Protein AF-0000000072903237 (afdb_homodimer)

Sequence (236 aa):
MEKIQSHEIKDIWRVQDGLLVEIYKYDSLGYHIHSDKIKAKIIRGCKGLKELKEDYTDSWEKKTYPKGTLLYHGQPVRAISDRNKFKAEIKSSGGSVLGSITEINKVLEDIEHILNQYMEKIQSHEIKDIWRVQDGLLVEIYKYDSLGYHIHSDKIKAKIIRGCKGLKELKEDYTDSWEKKTYPKGTLLYHGQPVRAISDRNKFKAEIKSSGGSVLGSITEINKVLEDIEHILNQY

pLDDT: mean 94.96, std 4.78, range [76.44, 98.62]

Structure (mmCIF, N/CA/C/O backbone):
data_AF-0000000072903237-model_v1
#
loop_
_entity.id
_entity.type
_entity.pdbx_description
1 polymer 'Uncharacterized protein'
#
loop_
_atom_site.group_PDB
_atom_site.id
_atom_site.type_symbol
_atom_site.label_atom_id
_atom_site.label_alt_id
_atom_site.label_comp_id
_atom_site.label_asym_id
_atom_site.label_entity_id
_atom_site.label_seq_id
_atom_site.pdbx_PDB_ins_code
_atom_site.Cartn_x
_atom_site.Cartn_y
_atom_site.Cartn_z
_atom_site.occupancy
_atom_site.B_iso_or_equiv
_atom_site.auth_seq_id
_atom_site.auth_comp_id
_atom_site.auth_asym_id
_atom_site.auth_atom_id
_atom_site.pdbx_PDB_model_num
ATOM 1 N N . MET A 1 1 ? -11.727 -7.758 7.465 1 91.38 1 MET A N 1
ATOM 2 C CA . MET A 1 1 ? -10.844 -8.625 6.691 1 91.38 1 MET A CA 1
ATOM 3 C C . MET A 1 1 ? -11.578 -9.883 6.238 1 91.38 1 MET A C 1
ATOM 5 O O . MET A 1 1 ? -12.25 -10.539 7.035 1 91.38 1 MET A O 1
ATOM 9 N N . GLU A 1 2 ? -11.555 -10.109 4.953 1 95.5 2 GLU A N 1
ATOM 10 C CA . GLU A 1 2 ? -12.273 -11.25 4.387 1 95.5 2 GLU A CA 1
ATOM 11 C C . GLU A 1 2 ? -11.492 -11.883 3.24 1 95.5 2 GLU A C 1
ATOM 13 O O . GLU A 1 2 ? -10.922 -11.172 2.408 1 95.5 2 GLU A O 1
ATOM 18 N N . LYS A 1 3 ? -11.445 -13.211 3.24 1 97.12 3 LYS A N 1
ATOM 19 C CA . LYS A 1 3 ? -10.914 -13.914 2.08 1 97.12 3 LYS A CA 1
ATOM 20 C C . LYS A 1 3 ? -11.953 -14 0.964 1 97.12 3 LYS A C 1
ATOM 22 O O . LYS A 1 3 ? -12.945 -14.727 1.083 1 97.12 3 LYS A O 1
ATOM 27 N N . ILE A 1 4 ? -11.734 -13.383 -0.125 1 97.19 4 ILE A N 1
ATOM 28 C CA . ILE A 1 4 ? -12.789 -13.273 -1.131 1 97.19 4 ILE A CA 1
ATOM 29 C C . ILE A 1 4 ? -12.523 -14.273 -2.258 1 97.19 4 ILE A C 1
ATOM 31 O O . ILE A 1 4 ? -13.406 -14.531 -3.082 1 97.19 4 ILE A O 1
ATOM 35 N N . GLN A 1 5 ? -11.344 -14.773 -2.334 1 97.5 5 GLN A N 1
ATOM 36 C CA . GLN A 1 5 ? -10.977 -15.852 -3.25 1 97.5 5 GLN A CA 1
ATOM 37 C C . GLN A 1 5 ? -10.016 -16.828 -2.586 1 97.5 5 GLN A C 1
ATOM 39 O O . GLN A 1 5 ? -9.047 -16.422 -1.941 1 97.5 5 GLN A O 1
ATOM 44 N N . SER A 1 6 ? -10.281 -18.094 -2.607 1 97.12 6 SER A N 1
ATOM 45 C CA . SER A 1 6 ? -9.414 -19.188 -2.156 1 97.12 6 SER A CA 1
ATOM 46 C C . SER A 1 6 ? -9.227 -20.234 -3.25 1 97.12 6 SER A C 1
ATOM 48 O O . SER A 1 6 ? -10.188 -20.859 -3.686 1 97.12 6 SER A O 1
ATOM 50 N N . HIS A 1 7 ? -8.016 -20.312 -3.699 1 97.5 7 HIS A N 1
ATOM 51 C CA . HIS A 1 7 ? -7.699 -21.266 -4.766 1 97.5 7 HIS A CA 1
ATOM 52 C C . HIS A 1 7 ? -6.273 -21.797 -4.621 1 97.5 7 HIS A C 1
ATOM 54 O O . HIS A 1 7 ? -5.445 -21.172 -3.941 1 97.5 7 HIS A O 1
ATOM 60 N N . GLU A 1 8 ? -5.988 -22.844 -5.207 1 96.06 8 GLU A N 1
ATOM 61 C CA . GLU A 1 8 ? -4.676 -23.469 -5.094 1 96.06 8 GLU A CA 1
ATOM 62 C C . GLU A 1 8 ? -3.59 -22.594 -5.715 1 96.06 8 GLU A C 1
ATOM 64 O O . GLU A 1 8 ? -2.426 -22.656 -5.316 1 96.06 8 GLU A O 1
ATOM 69 N N . ILE A 1 9 ? -3.945 -21.625 -6.574 1 96.94 9 ILE A N 1
ATOM 70 C CA . ILE A 1 9 ? -2.951 -20.828 -7.281 1 96.94 9 ILE A CA 1
ATOM 71 C C . ILE A 1 9 ? -2.873 -19.422 -6.66 1 96.94 9 ILE A C 1
ATOM 73 O O . ILE A 1 9 ? -1.854 -18.75 -6.781 1 96.94 9 ILE A O 1
ATOM 77 N N . LYS A 1 10 ? -3.988 -19.078 -6.098 1 97.88 10 LYS A N 1
ATOM 78 C CA . LYS A 1 10 ? -4.02 -17.703 -5.652 1 97.88 10 LYS A CA 1
ATOM 79 C C . LYS A 1 10 ? -5.109 -17.484 -4.605 1 97.88 10 LYS A C 1
ATOM 81 O O . LYS A 1 10 ? -6.246 -17.922 -4.781 1 97.88 10 LYS A O 1
ATOM 86 N N . ASP A 1 11 ? -4.793 -16.859 -3.562 1 98.31 11 ASP A N 1
ATOM 87 C CA . ASP A 1 11 ? -5.766 -16.344 -2.605 1 98.31 11 ASP A CA 1
ATOM 88 C C . ASP A 1 11 ? -5.855 -14.828 -2.68 1 98.31 11 ASP A C 1
ATOM 90 O O . ASP A 1 11 ? -4.867 -14.156 -2.975 1 98.31 11 ASP A O 1
ATOM 94 N N . ILE A 1 12 ? -7.012 -14.242 -2.449 1 98.31 12 ILE A N 1
ATOM 95 C CA . ILE A 1 12 ? -7.207 -12.797 -2.354 1 98.31 12 ILE A CA 1
ATOM 96 C C . ILE A 1 12 ? -7.93 -12.461 -1.051 1 98.31 12 ILE A C 1
ATOM 98 O O . ILE A 1 12 ? -8.992 -13.023 -0.758 1 98.31 12 ILE A O 1
ATOM 102 N N . TRP A 1 13 ? -7.367 -11.602 -0.338 1 98.5 13 TRP A N 1
ATOM 103 C CA . TRP A 1 13 ? -7.965 -11.086 0.89 1 98.5 13 TRP A CA 1
ATOM 104 C C . TRP A 1 13 ? -8.328 -9.609 0.74 1 98.5 13 TRP A C 1
ATOM 106 O O . TRP A 1 13 ? -7.547 -8.828 0.189 1 98.5 13 TRP A O 1
ATOM 116 N N . ARG A 1 14 ? -9.469 -9.273 1.164 1 97.94 14 ARG A N 1
ATOM 117 C CA . ARG A 1 14 ? -9.844 -7.875 1.34 1 97.94 14 ARG A CA 1
ATOM 118 C C . ARG A 1 14 ? -9.609 -7.422 2.777 1 97.94 14 ARG A C 1
ATOM 120 O O . ARG A 1 14 ? -10.242 -7.938 3.705 1 97.94 14 ARG A O 1
ATOM 127 N N . VAL A 1 15 ? -8.672 -6.547 2.975 1 97.94 15 VAL A N 1
ATOM 128 C CA . VAL A 1 15 ? -8.375 -6.016 4.301 1 97.94 15 VAL A CA 1
ATOM 129 C C . VAL A 1 15 ? -9.414 -4.961 4.676 1 97.94 15 VAL A C 1
ATOM 131 O O . VAL A 1 15 ? -10 -5.016 5.762 1 97.94 15 VAL A O 1
ATOM 134 N N . GLN A 1 16 ? -9.695 -4.023 3.783 1 95.75 16 GLN A N 1
ATOM 135 C CA . GLN A 1 16 ? -10.719 -2.984 3.811 1 95.75 16 GLN A CA 1
ATOM 136 C C . GLN A 1 16 ? -11.031 -2.479 2.402 1 95.75 16 GLN A C 1
ATOM 138 O O . GLN A 1 16 ? -10.453 -2.959 1.425 1 95.75 16 GLN A O 1
ATOM 143 N N . ASP A 1 17 ? -11.992 -1.626 2.355 1 92.69 17 ASP A N 1
ATOM 144 C CA . ASP A 1 17 ? -12.328 -1.099 1.035 1 92.69 17 ASP A CA 1
ATOM 145 C C . ASP A 1 17 ? -11.102 -0.48 0.367 1 92.69 17 ASP A C 1
ATOM 147 O O . ASP A 1 17 ? -10.422 0.36 0.961 1 92.69 17 ASP A O 1
ATOM 151 N N . GLY A 1 18 ? -10.789 -1.018 -0.85 1 93.19 18 GLY A N 1
ATOM 152 C CA . GLY A 1 18 ? -9.703 -0.461 -1.646 1 93.19 18 GLY A CA 1
ATOM 153 C C . GLY A 1 18 ? -8.344 -1.004 -1.261 1 93.19 18 GLY A C 1
ATOM 154 O O . GLY A 1 18 ? -7.316 -0.506 -1.728 1 93.19 18 GLY A O 1
ATOM 155 N N . LEU A 1 19 ? -8.25 -1.993 -0.359 1 96.81 19 LEU A N 1
ATOM 156 C CA . LEU A 1 19 ? -6.984 -2.578 0.078 1 96.81 19 LEU A CA 1
ATOM 157 C C . LEU A 1 19 ? -7.051 -4.102 0.046 1 96.81 19 LEU A C 1
ATOM 159 O O . LEU A 1 19 ? -7.816 -4.711 0.8 1 96.81 19 LEU A O 1
ATOM 163 N N . LEU A 1 20 ? -6.223 -4.66 -0.806 1 97.88 20 LEU A N 1
ATOM 164 C CA . LEU A 1 20 ? -6.23 -6.109 -0.989 1 97.88 20 LEU A CA 1
ATOM 165 C C . LEU A 1 20 ? -4.859 -6.703 -0.682 1 97.88 20 LEU A C 1
ATOM 167 O O . LEU A 1 20 ? -3.834 -6.047 -0.886 1 97.88 20 LEU A O 1
ATOM 171 N N . VAL A 1 21 ? -4.836 -7.902 -0.259 1 98.44 21 VAL A N 1
ATOM 172 C CA . VAL A 1 21 ? -3.648 -8.75 -0.185 1 98.44 21 VAL A CA 1
ATOM 173 C C . VAL A 1 21 ? -3.834 -9.977 -1.07 1 98.44 21 VAL A C 1
ATOM 175 O O . VAL A 1 21 ? -4.785 -10.742 -0.893 1 98.44 21 VAL A O 1
ATOM 178 N N . GLU A 1 22 ? -3.012 -10.102 -2.008 1 98.25 22 GLU A N 1
ATOM 179 C CA . GLU A 1 22 ? -3.049 -11.258 -2.896 1 98.25 22 GLU A CA 1
ATOM 180 C C . GLU A 1 22 ? -1.882 -12.203 -2.621 1 98.25 22 GLU A C 1
ATOM 182 O O . GLU A 1 22 ? -0.742 -11.758 -2.463 1 98.25 22 GLU A O 1
ATOM 187 N N . ILE A 1 23 ? -2.127 -13.477 -2.529 1 98.62 23 ILE A N 1
ATOM 188 C CA . ILE A 1 23 ? -1.116 -14.5 -2.305 1 98.62 23 ILE A CA 1
ATOM 189 C C . ILE A 1 23 ? -0.976 -15.367 -3.553 1 98.62 23 ILE A C 1
ATOM 191 O O . ILE A 1 23 ? -1.941 -16 -3.988 1 98.62 23 ILE A O 1
ATOM 195 N N . TYR A 1 24 ? 0.142 -15.414 -4.082 1 98.44 24 TYR A N 1
ATOM 196 C CA . TYR A 1 24 ? 0.441 -16.219 -5.266 1 98.44 24 TYR A CA 1
ATOM 197 C C . TYR A 1 24 ? 1.102 -17.531 -4.883 1 98.44 24 TYR A C 1
ATOM 199 O O . TYR A 1 24 ? 2.18 -17.547 -4.285 1 98.44 24 TYR A O 1
ATOM 207 N N . LYS A 1 25 ? 0.496 -18.562 -5.266 1 98.44 25 LYS A N 1
ATOM 208 C CA . LYS A 1 25 ? 0.906 -19.891 -4.832 1 98.44 25 LYS A CA 1
ATOM 209 C C . LYS A 1 25 ? 1.297 -20.766 -6.027 1 98.44 25 LYS A C 1
ATOM 211 O O . LYS A 1 25 ? 0.857 -21.906 -6.137 1 98.44 25 LYS A O 1
ATOM 216 N N . TYR A 1 26 ? 2.104 -20.172 -6.902 1 98.19 26 TYR A N 1
ATOM 217 C CA . TYR A 1 26 ? 2.467 -20.922 -8.094 1 98.19 26 TYR A CA 1
ATOM 218 C C . TYR A 1 26 ? 3.869 -20.562 -8.57 1 98.19 26 TYR A C 1
ATOM 220 O O . TYR A 1 26 ? 4.406 -19.516 -8.188 1 98.19 26 TYR A O 1
ATOM 228 N N . ASP A 1 27 ? 4.383 -21.438 -9.406 1 97.38 27 ASP A N 1
ATOM 229 C CA . ASP A 1 27 ? 5.59 -21.172 -10.18 1 97.38 27 ASP A CA 1
ATOM 230 C C . ASP A 1 27 ? 5.262 -20.984 -11.656 1 97.38 27 ASP A C 1
ATOM 232 O O . ASP A 1 27 ? 4.398 -21.672 -12.203 1 97.38 27 ASP A O 1
ATOM 236 N N . SER A 1 28 ? 5.941 -20.078 -12.18 1 95.94 28 SER A N 1
ATOM 237 C CA . SER A 1 28 ? 5.84 -19.938 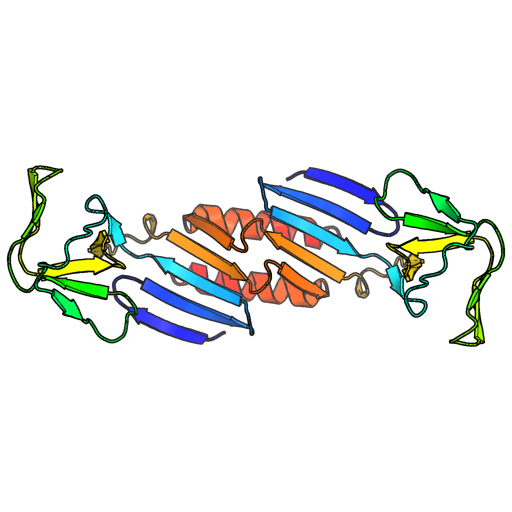-13.633 1 95.94 28 SER A CA 1
ATOM 238 C C . SER A 1 28 ? 6.566 -21.078 -14.344 1 95.94 28 SER A C 1
ATOM 240 O O . SER A 1 28 ? 7.656 -21.484 -13.938 1 95.94 28 SER A O 1
ATOM 242 N N . LEU A 1 29 ? 6.012 -21.5 -15.383 1 95.56 29 LEU A N 1
ATOM 243 C CA . LEU A 1 29 ? 6.621 -22.578 -16.141 1 95.56 29 LEU A CA 1
ATOM 244 C C . LEU A 1 29 ? 7.227 -22.062 -17.438 1 95.56 29 LEU A C 1
ATOM 246 O O . LEU A 1 29 ? 7.887 -22.812 -18.172 1 95.56 29 LEU A O 1
ATOM 250 N N . GLY A 1 30 ? 7.012 -20.797 -17.703 1 91.69 30 GLY A N 1
ATOM 251 C CA . GLY A 1 30 ? 7.52 -20.219 -18.938 1 91.69 30 GLY A CA 1
ATOM 252 C C . GLY A 1 30 ? 6.883 -18.891 -19.281 1 91.69 30 GLY A C 1
ATOM 253 O O . GLY A 1 30 ? 6.324 -18.219 -18.406 1 91.69 30 GLY A O 1
ATOM 254 N N . TYR A 1 31 ? 6.953 -18.531 -20.562 1 89.5 31 TYR A N 1
ATOM 255 C CA . TYR A 1 31 ? 6.473 -17.234 -21.031 1 89.5 31 TYR A CA 1
ATOM 256 C C . TYR A 1 31 ? 4.973 -17.281 -21.297 1 89.5 31 TYR A C 1
ATOM 258 O O . TYR A 1 31 ? 4.387 -18.344 -21.453 1 89.5 31 TYR A O 1
ATOM 266 N N . HIS A 1 32 ? 4.465 -16.109 -21.391 1 91.69 32 HIS A N 1
ATOM 267 C CA . HIS A 1 32 ? 3.049 -15.953 -21.703 1 91.69 32 HIS A CA 1
ATOM 268 C C . HIS A 1 32 ? 2.729 -16.531 -23.078 1 91.69 32 HIS A C 1
ATOM 270 O O . HIS A 1 32 ? 3.463 -16.297 -24.047 1 91.69 32 HIS A O 1
ATOM 276 N N . ILE A 1 33 ? 1.718 -17.234 -23.094 1 86.69 33 ILE A N 1
ATOM 277 C CA . ILE A 1 33 ? 1.228 -17.797 -24.344 1 86.69 33 ILE A CA 1
ATOM 278 C C . ILE A 1 33 ? 0.2 -16.875 -24.969 1 86.69 33 ILE A C 1
ATOM 280 O O . ILE A 1 33 ? -0.841 -16.578 -24.375 1 86.69 33 ILE A O 1
ATOM 284 N N . HIS A 1 34 ? 0.352 -16.328 -26.156 1 80.94 34 HIS A N 1
ATOM 285 C CA . HIS A 1 34 ? -0.52 -15.391 -26.859 1 80.94 34 HIS A CA 1
ATOM 286 C C . HIS A 1 34 ? -1.267 -16.078 -28 1 80.94 34 HIS A C 1
ATOM 288 O O . HIS A 1 34 ? -1.896 -15.414 -28.828 1 80.94 34 HIS A O 1
ATOM 294 N N . SER A 1 35 ? -1.517 -17.234 -27.875 1 78.06 35 SER A N 1
ATOM 295 C CA . SER A 1 35 ? -2.115 -17.922 -29 1 78.06 35 SER A CA 1
ATOM 296 C C . SER A 1 35 ? -3.631 -18 -28.875 1 78.06 35 SER A C 1
ATOM 298 O O . SER A 1 35 ? -4.148 -18.359 -27.812 1 78.06 35 SER A O 1
ATOM 300 N N . ASP A 1 36 ? -4.297 -17.578 -29.938 1 76.5 36 ASP A N 1
ATOM 301 C CA . ASP A 1 36 ? -5.754 -17.688 -30 1 76.5 36 ASP A CA 1
ATOM 302 C C . ASP A 1 36 ? -6.18 -19.125 -30.281 1 76.5 36 ASP A C 1
ATOM 304 O O . ASP A 1 36 ? -7.371 -19.453 -30.234 1 76.5 36 ASP A O 1
ATOM 308 N N . LYS A 1 37 ? -5.328 -19.984 -30.609 1 80.06 37 LYS A N 1
ATOM 309 C CA . LYS A 1 37 ? -5.656 -21.344 -31 1 80.06 37 LYS A CA 1
ATOM 310 C C . LYS A 1 37 ? -5.566 -22.297 -29.812 1 80.06 37 LYS A C 1
ATOM 312 O O . LYS A 1 37 ? -5.82 -23.5 -29.938 1 80.06 37 LYS A O 1
ATOM 317 N N . ILE A 1 38 ? -5.289 -21.703 -28.672 1 89.25 38 ILE A N 1
ATOM 318 C CA . ILE A 1 38 ? -5.113 -22.562 -27.5 1 89.25 38 ILE A CA 1
ATOM 319 C C . ILE A 1 38 ? -6.465 -23.094 -27.031 1 89.25 38 ILE A C 1
ATOM 321 O O . ILE A 1 38 ? -7.445 -22.344 -26.953 1 89.25 38 ILE A O 1
ATOM 325 N N . LYS A 1 39 ? -6.57 -24.422 -26.906 1 93.94 39 LYS A N 1
ATOM 326 C CA . LYS A 1 39 ? -7.762 -25.062 -26.359 1 93.94 39 LYS A CA 1
ATOM 327 C C . LYS A 1 39 ? -7.668 -25.188 -24.844 1 93.94 39 LYS A C 1
ATOM 329 O O . LYS A 1 39 ? -6.992 -26.094 -24.344 1 93.94 39 LYS A O 1
ATOM 334 N N . ALA A 1 40 ? -8.289 -24.312 -24.203 1 96.19 40 ALA A N 1
ATOM 335 C CA . ALA A 1 40 ? -8.258 -24.281 -22.734 1 96.19 40 ALA A CA 1
ATOM 336 C C . ALA A 1 40 ? -9.648 -24.031 -22.172 1 96.19 40 ALA A C 1
ATOM 338 O O . ALA A 1 40 ? -10.508 -23.438 -22.828 1 96.19 40 ALA A O 1
ATOM 339 N N . LYS A 1 41 ? -9.898 -24.547 -21.062 1 96.94 41 LYS A N 1
ATOM 340 C CA . LYS A 1 41 ? -11.164 -24.312 -20.359 1 96.94 41 LYS A CA 1
ATOM 341 C C . LYS A 1 41 ? -10.977 -23.328 -19.203 1 96.94 41 LYS A C 1
ATOM 343 O O . LYS A 1 41 ? -9.945 -23.359 -18.531 1 96.94 41 LYS A O 1
ATOM 348 N N . ILE A 1 42 ? -11.938 -22.578 -18.953 1 96.25 42 ILE A N 1
ATOM 349 C CA . ILE A 1 42 ? -11.922 -21.625 -17.859 1 96.25 42 ILE A CA 1
ATOM 350 C C . ILE A 1 42 ? -12.086 -22.359 -16.531 1 96.25 42 ILE A C 1
ATOM 352 O O . ILE A 1 42 ? -12.938 -23.25 -16.406 1 96.25 42 ILE A O 1
ATOM 356 N N . ILE A 1 43 ? -11.289 -22 -15.586 1 96.62 43 ILE A N 1
ATOM 357 C CA . ILE A 1 43 ? -11.438 -22.531 -14.234 1 96.62 43 ILE A CA 1
ATOM 358 C C . ILE A 1 43 ? -12.211 -21.547 -13.375 1 96.62 43 ILE A C 1
ATOM 360 O O . ILE A 1 43 ? -11.828 -20.375 -13.266 1 96.62 43 ILE A O 1
ATOM 364 N N . ARG A 1 44 ? -13.203 -22.047 -12.797 1 94.12 44 ARG A N 1
ATOM 365 C CA . ARG A 1 44 ? -14.023 -21.188 -11.945 1 94.12 44 ARG A CA 1
ATOM 366 C C . ARG A 1 44 ? -13.367 -20.984 -10.578 1 94.12 44 ARG A C 1
ATOM 368 O O . ARG A 1 44 ? -12.617 -21.844 -10.109 1 94.12 44 ARG A O 1
ATOM 375 N N . GLY A 1 45 ? -13.625 -19.828 -9.953 1 94.31 45 GLY A N 1
ATOM 376 C CA . GLY A 1 45 ? -13.133 -19.547 -8.609 1 94.31 45 GLY A CA 1
ATOM 377 C C . GLY A 1 45 ? -11.789 -18.844 -8.602 1 94.31 45 GLY A C 1
ATOM 378 O O . GLY A 1 45 ? -11.281 -18.469 -7.543 1 94.31 45 GLY A O 1
ATOM 379 N N . CYS A 1 46 ? -11.234 -18.781 -9.797 1 96.5 46 CYS A N 1
ATOM 380 C CA . CYS A 1 46 ? -9.977 -18.062 -9.93 1 96.5 46 CYS A CA 1
ATOM 381 C C . CYS A 1 46 ? -9.93 -17.281 -11.234 1 96.5 46 CYS A C 1
ATOM 383 O O . CYS A 1 46 ? -9.641 -17.844 -12.297 1 96.5 46 CYS A O 1
ATOM 385 N N . LYS A 1 47 ? -10.125 -16.031 -11.125 1 93.06 47 LYS A N 1
ATOM 386 C CA . LYS A 1 47 ? -10.234 -15.18 -12.305 1 93.06 47 LYS A CA 1
ATOM 387 C C . LYS A 1 47 ? -8.953 -15.227 -13.133 1 93.06 47 LYS A C 1
ATOM 389 O O . LYS A 1 47 ? -7.855 -15.047 -12.602 1 93.06 47 LYS A O 1
ATOM 394 N N . GLY A 1 48 ? -9.117 -15.539 -14.414 1 94.44 48 GLY A N 1
ATOM 395 C CA . GLY A 1 48 ? -7.988 -15.508 -15.336 1 94.44 48 GLY A CA 1
ATOM 396 C C . GLY A 1 48 ? -7.301 -16.859 -15.477 1 94.44 48 GLY A C 1
ATOM 397 O O . GLY A 1 48 ? -6.355 -17 -16.25 1 94.44 48 GLY A O 1
ATOM 398 N N . LEU A 1 49 ? -7.82 -17.828 -14.695 1 97.44 49 LEU A N 1
ATOM 399 C CA . LEU A 1 49 ? -7.203 -19.141 -14.727 1 97.44 49 LEU A CA 1
ATOM 400 C C . LEU A 1 49 ? -7.887 -20.031 -15.758 1 97.44 49 LEU A C 1
ATOM 402 O O . LEU A 1 49 ? -9.117 -20.109 -15.812 1 97.44 49 LEU A O 1
ATOM 406 N N . LYS A 1 50 ? -7.094 -20.656 -16.547 1 97.06 50 LYS A N 1
ATOM 407 C CA . LYS A 1 50 ? -7.547 -21.656 -17.516 1 97.06 50 LYS A CA 1
ATOM 408 C C . LYS A 1 50 ? -6.715 -22.938 -17.406 1 97.06 50 LYS A C 1
ATOM 410 O O . LYS A 1 50 ? -5.664 -22.953 -16.766 1 97.06 50 LYS A O 1
ATOM 415 N N . GLU A 1 51 ? -7.23 -23.984 -18 1 97.81 51 GLU A N 1
ATOM 416 C CA . GLU A 1 51 ? -6.539 -25.266 -18.031 1 97.81 51 GLU A CA 1
ATOM 417 C C . GLU A 1 51 ? -6.48 -25.812 -19.469 1 97.81 51 GLU A C 1
ATOM 419 O O . GLU A 1 51 ? -7.496 -25.844 -20.156 1 97.81 51 GLU A O 1
ATOM 424 N N . LEU A 1 52 ? -5.391 -26.266 -19.812 1 97.12 52 LEU A N 1
ATOM 425 C CA . LEU A 1 52 ? -5.242 -26.844 -21.141 1 97.12 52 LEU A CA 1
ATOM 426 C C . LEU A 1 52 ? -6.062 -28.109 -21.281 1 97.12 52 LEU A C 1
ATOM 428 O O . LEU A 1 52 ? -5.965 -29.016 -20.438 1 97.12 52 LEU A O 1
ATOM 432 N N . LYS A 1 53 ? -6.777 -28.172 -22.375 1 97.62 53 LYS A N 1
ATOM 433 C CA . LYS A 1 53 ? -7.57 -29.375 -22.641 1 97.62 53 LYS A CA 1
ATOM 434 C C . LYS A 1 53 ? -6.766 -30.406 -23.422 1 97.62 53 LYS A C 1
ATOM 436 O O . LYS A 1 53 ? -7.191 -31.547 -23.562 1 97.62 53 LYS A O 1
ATOM 441 N N . GLU A 1 54 ? -5.691 -29.969 -24.062 1 97.19 54 GLU A N 1
ATOM 442 C CA . GLU A 1 54 ? -4.77 -30.828 -24.812 1 97.19 54 GLU A CA 1
ATOM 443 C C . GLU A 1 54 ? -3.34 -30.297 -24.719 1 97.19 54 GLU A C 1
ATOM 445 O O . GLU A 1 54 ? -3.109 -29.188 -24.234 1 97.19 54 GLU A O 1
ATOM 450 N N . ASP A 1 55 ? -2.447 -31.094 -25.109 1 95.75 55 ASP A N 1
ATOM 451 C CA . ASP A 1 55 ? -1.056 -30.656 -25.141 1 95.75 55 ASP A CA 1
ATOM 452 C C . ASP A 1 55 ? -0.888 -29.438 -26.047 1 95.75 55 ASP A C 1
ATOM 454 O O . ASP A 1 55 ? -1.561 -29.328 -27.078 1 95.75 55 ASP A O 1
ATOM 458 N N . TYR A 1 56 ? -0.038 -28.531 -25.641 1 94.25 56 TYR A N 1
ATOM 459 C CA . TYR A 1 56 ? 0.266 -27.344 -26.438 1 94.25 56 TYR A CA 1
ATOM 460 C C . TYR A 1 56 ? 1.771 -27.172 -26.594 1 94.25 56 TYR A C 1
ATOM 462 O O . TYR A 1 56 ? 2.508 -27.156 -25.609 1 94.25 56 TYR A O 1
ATOM 470 N N . THR A 1 57 ? 2.203 -27 -27.812 1 91.81 57 THR A N 1
ATOM 471 C CA . THR A 1 57 ? 3.613 -26.75 -28.078 1 91.81 57 THR A CA 1
ATOM 472 C C . THR A 1 57 ? 3.834 -25.297 -28.484 1 91.81 57 THR A C 1
ATOM 474 O O . THR A 1 57 ? 3.287 -24.828 -29.5 1 91.81 57 THR A O 1
ATOM 477 N N . ASP A 1 58 ? 4.586 -24.578 -27.609 1 86.62 58 ASP A N 1
ATOM 478 C CA . ASP A 1 58 ? 4.969 -23.219 -27.938 1 86.62 58 ASP A CA 1
ATOM 479 C C . ASP A 1 58 ? 6.055 -23.188 -29.016 1 86.62 58 ASP A C 1
ATOM 481 O O . ASP A 1 58 ? 7.145 -23.734 -28.812 1 86.62 58 ASP A O 1
ATOM 485 N N . SER A 1 59 ? 5.77 -22.562 -30.047 1 81.44 59 SER A N 1
ATOM 486 C CA . SER A 1 59 ? 6.66 -22.625 -31.203 1 81.44 59 SER A CA 1
ATOM 487 C C . SER A 1 59 ? 7.895 -21.75 -30.984 1 81.44 59 SER A C 1
ATOM 489 O O . SER A 1 59 ? 8.945 -22 -31.578 1 81.44 59 SER A O 1
ATOM 491 N N . TRP A 1 60 ? 7.727 -20.766 -30.219 1 81.19 60 TRP A N 1
ATOM 492 C CA . TRP A 1 60 ? 8.844 -19.844 -29.984 1 81.19 60 TRP A CA 1
ATOM 493 C C . TRP A 1 60 ? 9.852 -20.469 -29.016 1 81.19 60 TRP A C 1
ATOM 495 O O . TRP A 1 60 ? 11.047 -20.516 -29.297 1 81.19 60 TRP A O 1
ATOM 505 N N . GLU A 1 61 ? 9.359 -21.047 -27.906 1 80.06 61 GLU A N 1
ATOM 506 C CA . GLU A 1 61 ? 10.219 -21.641 -26.891 1 80.06 61 GLU A CA 1
ATOM 507 C C . GLU A 1 61 ? 10.531 -23.094 -27.188 1 80.06 61 GLU A C 1
ATOM 509 O O . GLU A 1 61 ? 11.414 -23.688 -26.578 1 80.06 61 GLU A O 1
ATOM 514 N N . LYS A 1 62 ? 9.828 -23.688 -28.156 1 86.19 62 LYS A N 1
ATOM 515 C CA . LYS A 1 62 ? 9.93 -25.109 -28.469 1 86.19 62 LYS A CA 1
ATOM 516 C C . LYS A 1 62 ? 9.688 -25.953 -27.219 1 86.19 62 LYS A C 1
ATOM 518 O O . LYS A 1 62 ? 10.438 -26.891 -26.953 1 86.19 62 LYS A O 1
ATOM 523 N N . LYS A 1 63 ? 8.75 -25.516 -26.453 1 92.31 63 LYS A N 1
ATOM 524 C CA . LYS A 1 63 ? 8.359 -26.219 -25.234 1 92.31 63 LYS A CA 1
ATOM 525 C C . LYS A 1 63 ? 6.922 -26.719 -25.312 1 92.31 63 LYS A C 1
ATOM 527 O O . LYS A 1 63 ? 6.039 -26 -25.812 1 92.31 63 LYS A O 1
ATOM 532 N N . THR A 1 64 ? 6.75 -27.984 -24.875 1 94.5 64 THR A N 1
ATOM 533 C CA . THR A 1 64 ? 5.406 -28.547 -24.859 1 94.5 64 THR A CA 1
ATOM 534 C C . THR A 1 64 ? 4.84 -28.547 -23.438 1 94.5 64 THR A C 1
ATOM 536 O O . THR A 1 64 ? 5.477 -29.031 -22.5 1 94.5 64 THR A O 1
ATOM 539 N N . TYR A 1 65 ? 3.691 -27.969 -23.312 1 95.44 65 TYR A N 1
ATOM 540 C CA . TYR A 1 65 ? 2.922 -28.016 -22.078 1 95.44 65 TYR A CA 1
ATOM 541 C C . TYR A 1 65 ? 1.842 -29.078 -22.156 1 95.44 65 TYR A C 1
ATOM 543 O O . TYR A 1 65 ? 0.997 -29.062 -23.047 1 95.44 65 TYR A O 1
ATOM 551 N N . PRO A 1 66 ? 1.833 -30 -21.266 1 96.44 66 PRO A N 1
ATOM 552 C CA . PRO A 1 66 ? 0.861 -31.094 -21.344 1 96.44 66 PRO A CA 1
ATOM 553 C C . PRO A 1 66 ? -0.561 -30.641 -21.016 1 96.44 66 PRO A C 1
ATOM 555 O O . PRO A 1 66 ? -0.751 -29.594 -20.391 1 96.44 66 PRO A O 1
ATOM 558 N N . LYS A 1 67 ? -1.444 -31.484 -21.391 1 97.06 67 LYS A N 1
ATOM 559 C CA . LYS A 1 67 ? -2.826 -31.359 -20.938 1 97.06 67 LYS A CA 1
ATOM 560 C C . LYS A 1 67 ? -2.895 -31.219 -19.422 1 97.06 67 LYS A C 1
ATOM 562 O O . LYS A 1 67 ? -2.189 -31.922 -18.703 1 97.06 67 LYS A O 1
ATOM 567 N N . GLY A 1 68 ? -3.762 -30.266 -19.016 1 97.5 68 GLY A N 1
ATOM 568 C CA . GLY A 1 68 ? -3.922 -30.078 -17.594 1 97.5 68 GLY A CA 1
ATOM 569 C C . GLY A 1 68 ? -3.094 -28.938 -17.031 1 97.5 68 GLY A C 1
ATOM 570 O O . GLY A 1 68 ? -3.283 -28.516 -15.891 1 97.5 68 GLY A O 1
ATOM 571 N N . THR A 1 69 ? -2.152 -28.438 -17.875 1 97.5 69 THR A N 1
ATOM 572 C CA . THR A 1 69 ? -1.369 -27.281 -17.453 1 97.5 69 THR A CA 1
ATOM 573 C C . THR A 1 69 ? -2.273 -26.078 -17.203 1 97.5 69 THR A C 1
ATOM 575 O O . THR A 1 69 ? -3.186 -25.797 -17.984 1 97.5 69 THR A O 1
ATOM 578 N N . LEU A 1 70 ? -2.004 -25.422 -16.109 1 97.69 70 LEU A N 1
ATOM 579 C CA . LEU A 1 70 ? -2.756 -24.219 -15.766 1 97.69 70 LEU A CA 1
ATOM 580 C C . LEU A 1 70 ? -2.145 -23 -16.438 1 97.69 70 LEU A C 1
ATOM 582 O O . LEU A 1 70 ? -0.92 -22.859 -16.5 1 97.69 70 LEU A O 1
ATOM 586 N N . LEU A 1 71 ? -2.998 -22.141 -16.953 1 96.88 71 LEU A N 1
ATOM 587 C CA . LEU A 1 71 ? -2.633 -20.844 -17.516 1 96.88 71 LEU A CA 1
ATOM 588 C C . LEU A 1 71 ? -3.246 -19.719 -16.688 1 96.88 71 LEU A C 1
ATOM 590 O O . LEU A 1 71 ? -4.461 -19.5 -16.734 1 96.88 71 LEU A O 1
ATOM 594 N N . TYR A 1 72 ? -2.414 -18.984 -16.031 1 97.31 72 TYR A N 1
ATOM 595 C CA . TYR A 1 72 ? -2.875 -17.812 -15.289 1 97.31 72 TYR A CA 1
ATOM 596 C C . TYR A 1 72 ? -2.637 -16.531 -16.078 1 97.31 72 TYR A C 1
ATOM 598 O O . TYR A 1 72 ? -1.49 -16.125 -16.266 1 97.31 72 TYR A O 1
ATOM 606 N N . HIS A 1 73 ? -3.682 -15.984 -16.594 1 95.69 73 HIS A N 1
ATOM 607 C CA . HIS A 1 73 ? -3.627 -14.852 -17.5 1 95.69 73 HIS A CA 1
ATOM 608 C C . HIS A 1 73 ? -2.66 -15.117 -18.656 1 95.69 73 HIS A C 1
ATOM 610 O O . HIS A 1 73 ? -1.853 -14.25 -19 1 95.69 73 HIS A O 1
ATOM 616 N N . GLY A 1 74 ? -2.688 -16.344 -19.062 1 94 74 GLY A N 1
ATOM 617 C CA . GLY A 1 74 ? -1.912 -16.719 -20.234 1 94 74 GLY A CA 1
ATOM 618 C C . GLY A 1 74 ? -0.537 -17.266 -19.891 1 94 74 GLY A C 1
ATOM 619 O O . GLY A 1 74 ? 0.152 -17.812 -20.766 1 94 74 GLY A O 1
ATOM 620 N N . GLN A 1 75 ? -0.124 -17.172 -18.688 1 95.75 75 GLN A N 1
ATOM 621 C CA . GLN A 1 75 ? 1.165 -17.703 -18.266 1 95.75 75 GLN A CA 1
ATOM 622 C C . GLN A 1 75 ? 1.025 -19.125 -17.75 1 95.75 75 GLN A C 1
ATOM 624 O O . GLN A 1 75 ? 0.224 -19.406 -16.844 1 95.75 75 GLN A O 1
ATOM 629 N N . PRO A 1 76 ? 1.747 -20.078 -18.328 1 96.75 76 PRO A N 1
ATOM 630 C CA . PRO A 1 76 ? 1.723 -21.422 -17.75 1 96.75 76 PRO A CA 1
ATOM 631 C C . PRO A 1 76 ? 2.293 -21.484 -16.344 1 96.75 76 PRO A C 1
ATOM 633 O O . PRO A 1 76 ? 3.371 -20.938 -16.078 1 96.75 76 PRO A O 1
ATOM 636 N N . VAL A 1 77 ? 1.539 -22.078 -15.438 1 98.12 77 VAL A N 1
ATOM 637 C CA . VAL A 1 77 ? 1.946 -22.078 -14.031 1 98.12 77 VAL A CA 1
ATOM 638 C C . VAL A 1 77 ? 1.714 -23.453 -13.414 1 98.12 77 VAL A C 1
ATOM 640 O O . VAL A 1 77 ? 1.005 -24.281 -13.992 1 98.12 77 VAL A O 1
ATOM 643 N N . ARG A 1 78 ? 2.369 -23.703 -12.352 1 97.94 78 ARG A N 1
ATOM 644 C CA . ARG A 1 78 ? 2.162 -24.875 -11.508 1 97.94 78 ARG A CA 1
ATOM 645 C C . ARG A 1 78 ? 1.944 -24.484 -10.055 1 97.94 78 ARG A C 1
ATOM 647 O O . ARG A 1 78 ? 2.727 -23.703 -9.492 1 97.94 78 ARG A O 1
ATOM 654 N N . ALA A 1 79 ? 0.889 -25 -9.508 1 97.69 79 ALA A N 1
ATOM 655 C CA . ALA A 1 79 ? 0.629 -24.75 -8.094 1 97.69 79 ALA A CA 1
ATOM 656 C C . ALA A 1 79 ? 1.777 -25.25 -7.223 1 97.69 79 ALA A C 1
ATOM 658 O O . ALA A 1 79 ? 2.357 -26.297 -7.504 1 97.69 79 ALA A O 1
ATOM 659 N N . ILE A 1 80 ? 2.061 -24.516 -6.195 1 97.88 80 ILE A N 1
ATOM 660 C CA . ILE A 1 80 ? 3.082 -24.953 -5.246 1 97.88 80 ILE A CA 1
ATOM 661 C C . ILE A 1 80 ? 2.502 -24.984 -3.836 1 97.88 80 ILE A C 1
ATOM 663 O O . ILE A 1 80 ? 1.549 -24.25 -3.537 1 97.88 80 ILE A O 1
ATOM 667 N N . SER A 1 81 ? 3.07 -25.828 -2.965 1 95.44 81 SER A N 1
ATOM 668 C CA . SER A 1 81 ? 2.582 -25.938 -1.595 1 95.44 81 SER A CA 1
ATOM 669 C C . SER A 1 81 ? 3.602 -25.406 -0.595 1 95.44 81 SER A C 1
ATOM 671 O O . SER A 1 81 ? 3.279 -25.188 0.577 1 95.44 81 SER A O 1
ATOM 673 N N . ASP A 1 82 ? 4.852 -25.188 -1.102 1 96.06 82 ASP A N 1
ATOM 674 C CA . ASP A 1 82 ? 5.891 -24.641 -0.23 1 96.06 82 ASP A CA 1
ATOM 675 C C . ASP A 1 82 ? 5.633 -23.172 0.088 1 96.06 82 ASP A C 1
ATOM 677 O O . ASP A 1 82 ? 5.867 -22.297 -0.751 1 96.06 82 ASP A O 1
ATOM 681 N N . ARG A 1 83 ? 5.301 -22.938 1.21 1 93.69 83 ARG A N 1
ATOM 682 C CA . ARG A 1 83 ? 4.906 -21.594 1.64 1 93.69 83 ARG A CA 1
ATOM 683 C C . ARG A 1 83 ? 6.062 -20.609 1.499 1 93.69 83 ARG A C 1
ATOM 685 O O . ARG A 1 83 ? 5.844 -19.406 1.304 1 93.69 83 ARG A O 1
ATOM 692 N N . ASN A 1 84 ? 7.27 -21.094 1.62 1 95 84 ASN A N 1
ATOM 693 C CA . ASN A 1 84 ? 8.445 -20.219 1.517 1 95 84 ASN A CA 1
ATOM 694 C C . ASN A 1 84 ? 8.602 -19.656 0.108 1 95 84 ASN A C 1
ATOM 696 O O . ASN A 1 84 ? 9.367 -18.719 -0.106 1 95 84 ASN A O 1
ATOM 700 N N . LYS A 1 85 ? 7.84 -20.234 -0.768 1 97.12 85 LYS A N 1
ATOM 701 C CA . LYS A 1 85 ? 7.957 -19.797 -2.158 1 97.12 85 LYS A CA 1
ATOM 702 C C . LYS A 1 85 ? 6.758 -18.953 -2.572 1 97.12 85 LYS A C 1
ATOM 704 O O . LYS A 1 85 ? 6.711 -18.438 -3.693 1 97.12 85 LYS A O 1
ATOM 709 N N . PHE A 1 86 ? 5.781 -18.812 -1.702 1 98.38 86 PHE A N 1
ATOM 710 C CA . PHE A 1 86 ? 4.648 -17.938 -2.008 1 98.38 86 PHE A CA 1
ATOM 711 C C . PHE A 1 86 ? 5.094 -16.484 -2.145 1 98.38 86 PHE A C 1
ATOM 713 O O . PHE A 1 86 ? 6.059 -16.062 -1.502 1 98.38 86 PHE A O 1
ATOM 720 N N . LYS A 1 87 ? 4.406 -15.773 -2.986 1 98.25 87 LYS A N 1
ATOM 721 C CA . LYS A 1 87 ? 4.555 -14.32 -3.078 1 98.25 87 LYS A CA 1
ATOM 722 C C . LYS A 1 87 ? 3.285 -13.609 -2.613 1 98.25 87 LYS A C 1
ATOM 724 O O . LYS A 1 87 ? 2.188 -14.164 -2.705 1 98.25 87 LYS A O 1
ATOM 729 N N . ALA A 1 88 ? 3.449 -12.508 -2.082 1 98.5 88 ALA A N 1
ATOM 730 C CA . ALA A 1 88 ? 2.332 -11.672 -1.637 1 98.5 88 ALA A CA 1
ATOM 731 C C . ALA A 1 88 ? 2.387 -10.289 -2.279 1 98.5 88 ALA A C 1
ATOM 733 O O . ALA A 1 88 ? 3.471 -9.773 -2.555 1 98.5 88 ALA A O 1
ATOM 734 N N . GLU A 1 89 ? 1.286 -9.758 -2.508 1 97.88 89 GLU A N 1
ATOM 735 C CA . GLU A 1 89 ? 1.161 -8.398 -3.029 1 97.88 89 GLU A CA 1
ATOM 736 C C . GLU A 1 89 ? 0.094 -7.613 -2.271 1 97.88 89 GLU A C 1
ATOM 738 O O . GLU A 1 89 ? -1.022 -8.102 -2.08 1 97.88 89 GLU A O 1
ATOM 743 N N . ILE A 1 90 ? 0.471 -6.473 -1.734 1 98 90 ILE A N 1
ATOM 744 C CA . ILE A 1 90 ? -0.479 -5.539 -1.142 1 98 90 ILE A CA 1
ATOM 745 C C . ILE A 1 90 ? -0.874 -4.48 -2.17 1 98 90 ILE A C 1
ATOM 747 O O . ILE A 1 90 ? -0.014 -3.779 -2.711 1 98 90 ILE A O 1
ATOM 751 N N . LYS A 1 91 ? -2.139 -4.383 -2.471 1 96.75 91 LYS A N 1
ATOM 752 C CA . LYS A 1 91 ? -2.641 -3.445 -3.469 1 96.75 91 LYS A CA 1
ATOM 753 C C . LYS A 1 91 ? -3.615 -2.449 -2.848 1 96.75 91 LYS A C 1
ATOM 755 O O . LYS A 1 91 ? -4.555 -2.844 -2.154 1 96.75 91 LYS A O 1
ATOM 760 N N . SER A 1 92 ? -3.338 -1.245 -3.031 1 94.12 92 SER A N 1
ATOM 761 C CA . SER A 1 92 ? -4.23 -0.202 -2.539 1 94.12 92 SER A CA 1
ATOM 762 C C . SER A 1 92 ? -4.82 0.608 -3.689 1 94.12 92 SER A C 1
ATOM 764 O O . SER A 1 92 ? -4.09 1.06 -4.574 1 94.12 92 SER A O 1
ATOM 766 N N . SER A 1 93 ? -6.109 0.763 -3.607 1 87.25 93 SER A N 1
ATOM 767 C CA . SER A 1 93 ? -6.77 1.607 -4.594 1 87.25 93 SER A CA 1
ATOM 768 C C . SER A 1 93 ? -6.277 3.049 -4.512 1 87.25 93 SER A C 1
ATOM 770 O O . SER A 1 93 ? -6.223 3.627 -3.424 1 87.25 93 SER A O 1
ATOM 772 N N . GLY A 1 94 ? -5.836 3.652 -5.621 1 85.69 94 GLY A N 1
ATOM 773 C CA . GLY A 1 94 ? -5.348 5.023 -5.609 1 85.69 94 GLY A CA 1
ATOM 774 C C . GLY A 1 94 ? -3.9 5.137 -5.172 1 85.69 94 GLY A C 1
ATOM 775 O O . GLY A 1 94 ? -3.332 6.23 -5.168 1 85.69 94 GLY A O 1
ATOM 776 N N . GLY A 1 95 ? -3.371 4.027 -4.656 1 88.19 95 GLY A N 1
ATOM 777 C CA . GLY A 1 95 ? -1.942 3.979 -4.391 1 88.19 95 GLY A CA 1
ATOM 778 C C . GLY A 1 95 ? -1.584 4.391 -2.975 1 88.19 95 GLY A C 1
ATOM 779 O O . GLY A 1 95 ? -0.408 4.578 -2.656 1 88.19 95 GLY A O 1
ATOM 780 N N . SER A 1 96 ? -2.604 4.543 -2.092 1 93.06 96 SER A N 1
ATOM 781 C CA . SER A 1 96 ? -2.246 4.984 -0.748 1 93.06 96 SER A CA 1
ATOM 782 C C . SER A 1 96 ? -3.266 4.508 0.28 1 93.06 96 SER A C 1
ATOM 784 O O . SER A 1 96 ? -4.387 4.141 -0.075 1 93.06 96 SER A O 1
ATOM 786 N N . VAL A 1 97 ? -2.816 4.379 1.498 1 95.62 97 VAL A N 1
ATOM 787 C CA . VAL A 1 97 ? -3.637 4.16 2.686 1 95.62 97 VAL A CA 1
ATOM 788 C C . VAL A 1 97 ? -3.436 5.312 3.67 1 95.62 97 VAL A C 1
ATOM 790 O O . VAL A 1 97 ? -2.32 5.555 4.133 1 95.62 97 VAL A O 1
ATOM 793 N N . LEU A 1 98 ? -4.551 6.02 3.896 1 96.38 98 LEU A N 1
ATOM 794 C CA . LEU A 1 98 ? -4.512 7.191 4.762 1 96.38 98 LEU A CA 1
ATOM 795 C C . LEU A 1 98 ? -5.352 6.969 6.016 1 96.38 98 LEU A C 1
ATOM 797 O O . LEU A 1 98 ? -6.449 6.41 5.941 1 96.38 98 LEU A O 1
ATOM 801 N N . GLY A 1 99 ? -4.879 7.371 7.223 1 97.12 99 GLY A N 1
ATOM 802 C CA . GLY A 1 99 ? -5.621 7.285 8.469 1 97.12 99 GLY A CA 1
ATOM 803 C C . GLY A 1 99 ? -4.828 7.766 9.672 1 97.12 99 GLY A C 1
ATOM 804 O O . GLY A 1 99 ? -3.678 8.188 9.539 1 97.12 99 GLY A O 1
ATOM 805 N N . SER A 1 100 ? -5.477 7.824 10.781 1 97.5 100 SER A N 1
ATOM 806 C CA . SER A 1 100 ? -4.73 8.039 12.023 1 97.5 100 SER A CA 1
ATOM 807 C C . SER A 1 100 ? -3.66 6.969 12.211 1 97.5 100 SER A C 1
ATOM 809 O O . SER A 1 100 ? -3.709 5.914 11.57 1 97.5 100 SER A O 1
ATOM 811 N N . ILE A 1 101 ? -2.725 7.238 13.039 1 97.38 101 ILE A N 1
ATOM 812 C CA . ILE A 1 101 ? -1.659 6.277 13.305 1 97.38 101 ILE A CA 1
ATOM 813 C C . ILE A 1 101 ? -2.258 4.977 13.836 1 97.38 101 ILE A C 1
ATOM 815 O O . ILE A 1 101 ? -1.848 3.887 13.438 1 97.38 101 ILE A O 1
ATOM 819 N N . THR A 1 102 ? -3.25 5.102 14.656 1 96.81 102 THR A N 1
ATOM 820 C CA . THR A 1 102 ? -3.926 3.932 15.211 1 96.81 102 THR A CA 1
ATOM 821 C C . THR A 1 102 ? -4.602 3.121 14.109 1 96.81 102 THR A C 1
ATOM 823 O O . THR A 1 102 ? -4.516 1.892 14.094 1 96.81 102 THR A O 1
ATOM 826 N N . GLU A 1 103 ? -5.258 3.822 13.211 1 96.94 103 GLU A N 1
ATOM 827 C CA . GLU A 1 103 ? -5.941 3.154 12.109 1 96.94 103 GLU A CA 1
ATOM 828 C C . GLU A 1 103 ? -4.949 2.428 11.203 1 96.94 103 GLU A C 1
ATOM 830 O O . GLU A 1 103 ? -5.199 1.298 10.781 1 96.94 103 GLU A O 1
ATOM 835 N N . ILE A 1 104 ? -3.848 3.059 10.914 1 97.94 104 ILE A N 1
ATOM 836 C CA . ILE A 1 104 ? -2.844 2.455 10.047 1 97.94 104 ILE A CA 1
ATOM 837 C C . ILE A 1 104 ? -2.232 1.234 10.727 1 97.94 104 ILE A C 1
ATOM 839 O O . ILE A 1 104 ? -2.016 0.201 10.094 1 97.94 104 ILE A O 1
ATOM 843 N N . ASN A 1 105 ? -1.979 1.364 12.023 1 97.56 105 ASN A N 1
ATOM 844 C CA . ASN A 1 105 ? -1.451 0.221 12.758 1 97.56 105 ASN A CA 1
ATOM 845 C C . ASN A 1 105 ? -2.404 -0.97 12.703 1 97.56 105 ASN A C 1
ATOM 847 O O . ASN A 1 105 ? -1.967 -2.115 12.578 1 97.56 105 ASN A O 1
ATOM 851 N N . LYS A 1 106 ? -3.631 -0.721 12.82 1 97.69 106 LYS A N 1
ATOM 852 C CA . LYS A 1 106 ? -4.613 -1.796 12.727 1 97.69 106 LYS A CA 1
ATOM 853 C C . LYS A 1 106 ? -4.566 -2.471 11.359 1 97.69 106 LYS A C 1
ATOM 855 O O . LYS A 1 106 ? -4.66 -3.695 11.258 1 97.69 106 LYS A O 1
ATOM 860 N N . VAL A 1 107 ? -4.473 -1.634 10.344 1 97.88 107 VAL A N 1
ATOM 861 C CA . VAL A 1 107 ? -4.359 -2.154 8.984 1 97.88 107 VAL A CA 1
ATOM 862 C C . VAL A 1 107 ? -3.141 -3.068 8.883 1 97.88 107 VAL A C 1
ATOM 864 O O . VAL A 1 107 ? -3.229 -4.168 8.336 1 97.88 107 VAL A O 1
ATOM 867 N N . LEU A 1 108 ? -1.992 -2.619 9.391 1 98.25 108 LEU A N 1
ATOM 868 C CA . LEU A 1 108 ? -0.769 -3.412 9.352 1 98.25 108 LEU A CA 1
ATOM 869 C C . LEU A 1 108 ? -0.956 -4.734 10.094 1 98.25 108 LEU A C 1
A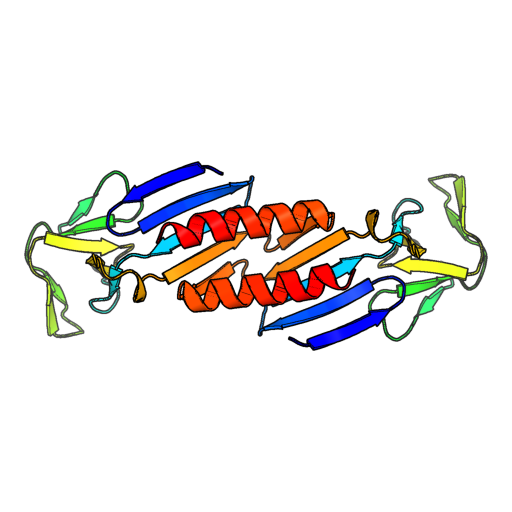TOM 871 O O . LEU A 1 108 ? -0.511 -5.781 9.617 1 98.25 108 LEU A O 1
ATOM 875 N N . GLU A 1 109 ? -1.594 -4.688 11.211 1 97.88 109 GLU A N 1
ATOM 876 C CA . GLU A 1 109 ? -1.861 -5.891 11.992 1 97.88 109 GLU A CA 1
ATOM 877 C C . GLU A 1 109 ? -2.723 -6.879 11.211 1 97.88 109 GLU A C 1
ATOM 879 O O . GLU A 1 109 ? -2.482 -8.086 11.25 1 97.88 109 GLU A O 1
ATOM 884 N N . ASP A 1 110 ? -3.768 -6.336 10.586 1 98.25 110 ASP A N 1
ATOM 885 C CA . ASP A 1 110 ? -4.641 -7.184 9.781 1 98.25 110 ASP A CA 1
ATOM 886 C C . ASP A 1 110 ? -3.859 -7.879 8.672 1 98.25 110 ASP A C 1
ATOM 888 O O . ASP A 1 110 ? -4.051 -9.07 8.422 1 98.25 110 ASP A O 1
ATOM 892 N N . ILE A 1 111 ? -2.996 -7.148 8.008 1 98.62 111 ILE A N 1
ATOM 893 C CA . ILE A 1 111 ? -2.195 -7.715 6.926 1 98.62 111 ILE A CA 1
ATOM 894 C C . ILE A 1 111 ? -1.258 -8.781 7.484 1 98.62 111 ILE A C 1
ATOM 896 O O . ILE A 1 111 ? -1.12 -9.859 6.906 1 98.62 111 ILE A O 1
ATOM 900 N N . GLU A 1 112 ? -0.602 -8.477 8.586 1 98.06 112 GLU A N 1
ATOM 901 C CA . GLU A 1 112 ? 0.278 -9.453 9.219 1 98.06 112 GLU A CA 1
ATOM 902 C C . GLU A 1 112 ? -0.473 -10.742 9.555 1 98.06 112 GLU A C 1
ATOM 904 O O . GLU A 1 112 ? 0.059 -11.836 9.383 1 98.06 112 GLU A O 1
ATOM 909 N N . HIS A 1 113 ? -1.641 -10.57 10.086 1 98.12 113 HIS A N 1
ATOM 910 C CA . HIS A 1 113 ? -2.469 -11.727 10.406 1 98.12 113 HIS A CA 1
ATOM 911 C C . HIS A 1 113 ? -2.709 -12.594 9.172 1 98.12 113 HIS A C 1
ATOM 913 O O . HIS A 1 113 ? -2.635 -13.82 9.25 1 98.12 113 HIS A O 1
ATOM 919 N N . ILE A 1 114 ? -3.053 -11.945 8.07 1 98.44 114 ILE A N 1
ATOM 920 C CA . ILE A 1 114 ? -3.271 -12.664 6.816 1 98.44 114 ILE A CA 1
ATOM 921 C C . ILE A 1 114 ? -2.006 -13.422 6.43 1 98.44 114 ILE A C 1
ATOM 923 O O . ILE A 1 114 ? -2.053 -14.625 6.164 1 98.44 114 ILE A O 1
ATOM 927 N N . LEU A 1 115 ? -0.85 -12.742 6.395 1 98.31 115 LEU A N 1
ATOM 928 C CA . LEU A 1 115 ? 0.408 -13.336 5.953 1 98.31 115 LEU A CA 1
ATOM 929 C C . LEU A 1 115 ? 0.802 -14.5 6.852 1 98.31 115 LEU A C 1
ATOM 931 O O . LEU A 1 115 ? 1.355 -15.5 6.379 1 98.31 115 LEU A O 1
ATOM 935 N N . ASN A 1 116 ? 0.494 -14.383 8.109 1 97 116 ASN A N 1
ATOM 936 C CA . ASN A 1 116 ? 0.859 -15.406 9.086 1 97 116 ASN A CA 1
ATOM 937 C C . ASN A 1 116 ? 0.076 -16.688 8.867 1 97 116 ASN A C 1
ATOM 939 O O . ASN A 1 116 ? 0.4 -17.734 9.453 1 97 116 ASN A O 1
ATOM 943 N N . GLN A 1 117 ? -0.93 -16.719 8.094 1 96.75 117 GLN A N 1
ATOM 944 C CA . GLN A 1 117 ? -1.686 -17.922 7.785 1 96.75 117 GLN A CA 1
ATOM 945 C C . GLN A 1 117 ? -0.919 -18.812 6.809 1 96.75 117 GLN A C 1
ATOM 947 O O . GLN A 1 117 ? -1.301 -19.969 6.578 1 96.75 117 GLN A O 1
ATOM 952 N N . TYR A 1 118 ? 0.148 -18.188 6.297 1 95.94 118 TYR A N 1
ATOM 953 C CA . TYR A 1 118 ? 0.913 -18.922 5.289 1 95.94 118 TYR A CA 1
ATOM 954 C C . TYR A 1 118 ? 2.34 -19.172 5.766 1 95.94 118 TYR A C 1
ATOM 956 O O . TYR A 1 118 ? 3.01 -20.078 5.281 1 95.94 118 TYR A O 1
ATOM 964 N N . MET B 1 1 ? 15.406 2.139 5.277 1 91.69 1 MET B N 1
ATOM 965 C CA . MET B 1 1 ? 14.461 3.123 5.793 1 91.69 1 MET B CA 1
ATOM 966 C C . MET B 1 1 ? 15.172 4.426 6.152 1 91.69 1 MET B C 1
ATOM 968 O O . MET B 1 1 ? 16.219 4.406 6.805 1 91.69 1 MET B O 1
ATOM 972 N N . GLU B 1 2 ? 14.672 5.5 5.598 1 95.62 2 GLU B N 1
ATOM 973 C CA . GLU B 1 2 ? 15.305 6.801 5.805 1 95.62 2 GLU B CA 1
ATOM 974 C C . GLU B 1 2 ? 14.266 7.91 5.918 1 95.62 2 GLU B C 1
ATOM 976 O O . GLU B 1 2 ? 13.297 7.938 5.156 1 95.62 2 GLU B O 1
ATOM 981 N N . LYS B 1 3 ? 14.477 8.789 6.895 1 97.25 3 LYS B N 1
ATOM 982 C CA . LYS B 1 3 ? 13.68 10.008 6.953 1 97.25 3 LYS B CA 1
ATOM 983 C C . LYS B 1 3 ? 14.195 11.055 5.969 1 97.25 3 LYS B C 1
ATOM 985 O O . LYS B 1 3 ? 15.258 11.641 6.18 1 97.25 3 LYS B O 1
ATOM 990 N N . ILE B 1 4 ? 13.453 11.375 4.973 1 97.25 4 ILE B N 1
ATOM 991 C CA . ILE B 1 4 ? 13.992 12.219 3.908 1 97.25 4 ILE B CA 1
ATOM 992 C C . ILE B 1 4 ? 13.5 13.656 4.086 1 97.25 4 ILE B C 1
ATOM 994 O O . ILE B 1 4 ? 14.023 14.578 3.457 1 97.25 4 ILE B O 1
ATOM 998 N N . GLN B 1 5 ? 12.484 13.844 4.875 1 97.56 5 GLN B N 1
ATOM 999 C CA . GLN B 1 5 ? 11.992 15.156 5.273 1 97.56 5 GLN B CA 1
ATOM 1000 C C . GLN B 1 5 ? 11.562 15.164 6.738 1 97.56 5 GLN B C 1
ATOM 1002 O O . GLN B 1 5 ? 10.867 14.25 7.191 1 97.56 5 GLN B O 1
ATOM 1007 N N . SER B 1 6 ? 12.023 16.062 7.535 1 97.12 6 SER B N 1
ATOM 1008 C CA . SER B 1 6 ? 11.609 16.312 8.914 1 97.12 6 SER B CA 1
ATOM 1009 C C . SER B 1 6 ? 11.203 17.766 9.117 1 97.12 6 SER B C 1
ATOM 1011 O O . SER B 1 6 ? 12.016 18.688 8.945 1 97.12 6 SER B O 1
ATOM 1013 N N . HIS B 1 7 ? 9.938 17.938 9.398 1 97.5 7 HIS B N 1
ATOM 1014 C CA . HIS B 1 7 ? 9.398 19.281 9.586 1 97.5 7 HIS B CA 1
ATOM 1015 C C . HIS B 1 7 ? 8.258 19.281 10.602 1 97.5 7 HIS B C 1
ATOM 1017 O O . HIS B 1 7 ? 7.656 18.234 10.867 1 97.5 7 HIS B O 1
ATOM 1023 N N . GLU B 1 8 ? 7.965 20.359 11.148 1 96.19 8 GLU B N 1
ATOM 1024 C CA . GLU B 1 8 ? 6.926 20.469 12.172 1 96.19 8 GLU B CA 1
ATOM 1025 C C . GLU B 1 8 ? 5.551 20.141 11.586 1 96.19 8 GLU B C 1
ATOM 1027 O O . GLU B 1 8 ? 4.656 19.703 12.305 1 96.19 8 GLU B O 1
ATOM 1032 N N . ILE B 1 9 ? 5.383 20.172 10.242 1 97.06 9 ILE B N 1
ATOM 1033 C CA . ILE B 1 9 ? 4.078 19.984 9.617 1 97.06 9 ILE B CA 1
ATOM 1034 C C . ILE B 1 9 ? 3.994 18.594 9.016 1 97.06 9 ILE B C 1
ATOM 1036 O O . ILE B 1 9 ? 2.9 18.047 8.852 1 97.06 9 ILE B O 1
ATOM 1040 N N . LYS B 1 10 ? 5.145 18.141 8.664 1 97.88 10 LYS B N 1
ATOM 1041 C CA . LYS B 1 10 ? 5.098 16.891 7.91 1 97.88 10 LYS B CA 1
ATOM 1042 C C . LYS B 1 10 ? 6.445 16.188 7.934 1 97.88 10 LYS B C 1
ATOM 1044 O O . LYS B 1 10 ? 7.484 16.797 7.707 1 97.88 10 LYS B O 1
ATOM 1049 N N . ASP B 1 11 ? 6.457 14.969 8.227 1 98.31 11 ASP B N 1
ATOM 1050 C CA . ASP B 1 11 ? 7.613 14.102 8.023 1 98.31 11 ASP B CA 1
ATOM 1051 C C . ASP B 1 11 ? 7.395 13.156 6.848 1 98.31 11 ASP B C 1
ATOM 1053 O O . ASP B 1 11 ? 6.262 12.75 6.574 1 98.31 11 ASP B O 1
ATOM 1057 N N . ILE B 1 12 ? 8.43 12.805 6.105 1 98.38 12 ILE B N 1
ATOM 1058 C CA . ILE B 1 12 ? 8.383 11.797 5.047 1 98.38 12 ILE B CA 1
ATOM 1059 C C . ILE B 1 12 ? 9.484 10.766 5.266 1 98.38 12 ILE B C 1
ATOM 1061 O O . ILE B 1 12 ? 10.656 11.117 5.422 1 98.38 12 ILE B O 1
ATOM 1065 N N . TRP B 1 13 ? 9.102 9.586 5.293 1 98.5 13 TRP B N 1
ATOM 1066 C CA . TRP B 1 13 ? 10.023 8.453 5.391 1 98.5 13 TRP B CA 1
ATOM 1067 C C . TRP B 1 13 ? 10.031 7.641 4.102 1 98.5 13 TRP B C 1
ATOM 1069 O O . TRP B 1 13 ? 8.977 7.379 3.521 1 98.5 13 TRP B O 1
ATOM 1079 N N . ARG B 1 14 ? 11.172 7.305 3.645 1 97.94 14 ARG B N 1
ATOM 1080 C CA . ARG B 1 14 ? 11.336 6.309 2.592 1 97.94 14 ARG B CA 1
ATOM 1081 C C . ARG B 1 14 ? 11.602 4.93 3.18 1 97.94 14 ARG B C 1
ATOM 1083 O O . ARG B 1 14 ? 12.625 4.715 3.83 1 97.94 14 ARG B O 1
ATOM 1090 N N . VAL B 1 15 ? 10.664 4.035 3.043 1 98 15 VAL B N 1
ATOM 1091 C CA . VAL B 1 15 ? 10.812 2.672 3.537 1 98 15 VAL B CA 1
ATOM 1092 C C . VAL B 1 15 ? 11.711 1.874 2.59 1 98 15 VAL B C 1
ATOM 1094 O O . VAL B 1 15 ? 12.664 1.225 3.025 1 98 15 VAL B O 1
ATOM 1097 N N . GLN B 1 16 ? 11.445 1.955 1.297 1 95.94 16 GLN B N 1
ATOM 1098 C CA . GLN B 1 16 ? 12.203 1.422 0.165 1 95.94 16 GLN B CA 1
ATOM 1099 C C . GLN B 1 16 ? 11.844 2.156 -1.125 1 95.94 16 GLN B C 1
ATOM 1101 O O . GLN B 1 16 ? 11.039 3.09 -1.113 1 95.94 16 GLN B O 1
ATOM 1106 N N . ASP B 1 17 ? 12.547 1.785 -2.15 1 92.75 17 ASP B N 1
ATOM 1107 C CA . ASP B 1 17 ? 12.242 2.449 -3.414 1 92.75 17 ASP B CA 1
ATOM 1108 C C . ASP B 1 17 ? 10.766 2.301 -3.766 1 92.75 17 ASP B C 1
ATOM 1110 O O . ASP B 1 17 ? 10.227 1.191 -3.77 1 92.75 17 ASP B O 1
ATOM 1114 N N . GLY B 1 18 ? 10.109 3.49 -3.951 1 93.19 18 GLY B N 1
ATOM 1115 C CA . GLY B 1 18 ? 8.727 3.498 -4.391 1 93.19 18 GLY B CA 1
ATOM 1116 C C . GLY B 1 18 ? 7.734 3.342 -3.248 1 93.19 18 GLY B C 1
ATOM 1117 O O . GLY B 1 18 ? 6.539 3.166 -3.479 1 93.19 18 GLY B O 1
ATOM 1118 N N . LEU B 1 19 ? 8.172 3.332 -1.98 1 96.81 19 LEU B N 1
ATOM 1119 C CA . LEU B 1 19 ? 7.301 3.184 -0.819 1 96.81 19 LEU B CA 1
ATOM 1120 C C . LEU B 1 19 ? 7.621 4.234 0.238 1 96.81 19 LEU B C 1
ATOM 1122 O O . LEU B 1 19 ? 8.711 4.227 0.82 1 96.81 19 LEU B O 1
ATOM 1126 N N . LEU B 1 20 ? 6.637 5.074 0.467 1 97.88 20 LEU B N 1
ATOM 1127 C CA . LEU B 1 20 ? 6.832 6.176 1.404 1 97.88 20 LEU B CA 1
ATOM 1128 C C . LEU B 1 20 ? 5.816 6.109 2.539 1 97.88 20 LEU B C 1
ATOM 1130 O O . LEU B 1 20 ? 4.691 5.637 2.346 1 97.88 20 LEU B O 1
ATOM 1134 N N . VAL B 1 21 ? 6.188 6.594 3.664 1 98.5 21 VAL B N 1
ATOM 1135 C CA . VAL B 1 21 ? 5.293 6.898 4.777 1 98.5 21 VAL B CA 1
ATOM 1136 C C . VAL B 1 21 ? 5.34 8.391 5.082 1 98.5 21 VAL B C 1
ATOM 1138 O O . VAL B 1 21 ? 6.402 8.945 5.371 1 98.5 21 VAL B O 1
ATOM 1141 N N . GLU B 1 22 ? 4.246 9.008 4.941 1 98.25 22 GLU B N 1
ATOM 1142 C CA . GLU B 1 22 ? 4.141 10.43 5.25 1 98.25 22 GLU B CA 1
ATOM 1143 C C . GLU B 1 22 ? 3.361 10.664 6.539 1 98.25 22 GLU B C 1
ATOM 1145 O O . GLU B 1 22 ? 2.309 10.055 6.75 1 98.25 22 GLU B O 1
ATOM 1150 N N . ILE B 1 23 ? 3.848 11.484 7.422 1 98.62 23 ILE B N 1
ATOM 1151 C CA . ILE B 1 23 ? 3.205 11.836 8.688 1 98.62 23 ILE B CA 1
ATOM 1152 C C . ILE B 1 23 ? 2.748 13.289 8.648 1 98.62 23 ILE B C 1
ATOM 1154 O O . ILE B 1 23 ? 3.566 14.203 8.492 1 98.62 23 ILE B O 1
ATOM 1158 N N . TYR B 1 24 ? 1.532 13.508 8.797 1 98.44 24 TYR B N 1
ATOM 1159 C CA . TYR B 1 24 ? 0.943 14.836 8.805 1 98.44 24 TYR B CA 1
ATOM 1160 C C . TYR B 1 24 ? 0.727 15.328 10.234 1 98.44 24 TYR B C 1
ATOM 1162 O O . TYR B 1 24 ? -0.022 14.719 11 1 98.44 24 TYR B O 1
ATOM 1170 N N . LYS B 1 25 ? 1.321 16.391 10.523 1 98.44 25 LYS B N 1
ATOM 1171 C CA . LYS B 1 25 ? 1.357 16.906 11.898 1 98.44 25 LYS B CA 1
ATOM 1172 C C . LYS B 1 25 ? 0.698 18.281 11.992 1 98.44 25 LYS B C 1
ATOM 1174 O O . LYS B 1 25 ? 1.255 19.203 12.594 1 98.44 25 LYS B O 1
ATOM 1179 N N . TYR B 1 26 ? -0.476 18.375 11.367 1 98.19 26 TYR B N 1
ATOM 1180 C CA . TYR B 1 26 ? -1.126 19.672 11.375 1 98.19 26 TYR B CA 1
ATOM 1181 C C . TYR B 1 26 ? -2.643 19.531 11.391 1 98.19 26 TYR B C 1
ATOM 1183 O O . TYR B 1 26 ? -3.174 18.469 11.062 1 98.19 26 TYR B O 1
ATOM 1191 N N . ASP B 1 27 ? -3.262 20.641 11.742 1 97.44 27 ASP B N 1
ATOM 1192 C CA . ASP B 1 27 ? -4.699 20.812 11.578 1 97.44 27 ASP B CA 1
ATOM 1193 C C . ASP B 1 27 ? -5.008 21.797 10.453 1 97.44 27 ASP B C 1
ATOM 1195 O O . ASP B 1 27 ? -4.312 22.812 10.289 1 97.44 27 ASP B O 1
ATOM 1199 N N . SER B 1 28 ? -5.992 21.438 9.766 1 95.94 28 SER B N 1
ATOM 1200 C CA . SER B 1 28 ? -6.484 22.406 8.797 1 95.94 28 SER B CA 1
ATOM 1201 C C . SER B 1 28 ? -7.215 23.562 9.484 1 95.94 28 SER B C 1
ATOM 1203 O O . SER B 1 28 ? -7.973 23.344 10.43 1 95.94 28 SER B O 1
ATOM 1205 N N . LEU B 1 29 ? -7.035 24.688 8.969 1 95.5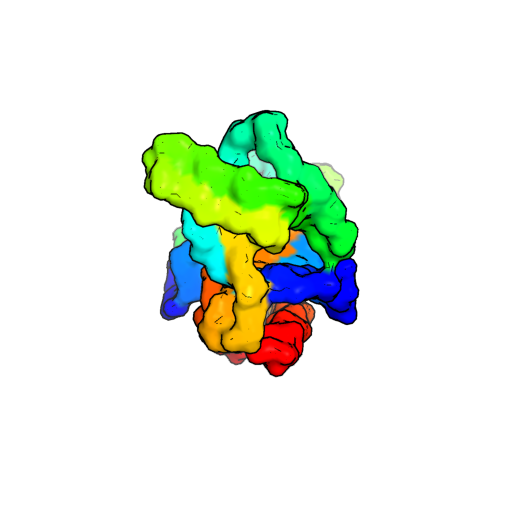6 29 LEU B N 1
ATOM 1206 C CA . LEU B 1 29 ? -7.691 25.859 9.547 1 95.56 29 LEU B CA 1
ATOM 1207 C C . LEU B 1 29 ? -8.828 26.344 8.656 1 95.56 29 LEU B C 1
ATOM 1209 O O . LEU B 1 29 ? -9.586 27.234 9.039 1 95.56 29 LEU B O 1
ATOM 1213 N N . GLY B 1 30 ? -8.961 25.719 7.516 1 91.69 30 GLY B N 1
ATOM 1214 C CA . GLY B 1 30 ? -10 26.141 6.586 1 91.69 30 GLY B CA 1
ATOM 1215 C C . GLY B 1 30 ? -9.797 25.594 5.184 1 91.69 30 GLY B C 1
ATOM 1216 O O . GLY B 1 30 ? -9.062 24.625 4.988 1 91.69 30 GLY B O 1
ATOM 1217 N N . TYR B 1 31 ? -10.422 26.25 4.199 1 89.44 31 TYR B N 1
ATOM 1218 C CA . TYR B 1 31 ? -10.398 25.797 2.814 1 89.44 31 TYR B CA 1
ATOM 1219 C C . TYR B 1 31 ? -9.141 26.281 2.104 1 89.44 31 TYR B C 1
ATOM 1221 O O . TYR B 1 31 ? -8.477 27.219 2.561 1 89.44 31 TYR B O 1
ATOM 1229 N N . HIS B 1 32 ? -8.93 25.656 1.011 1 91.62 32 HIS B N 1
ATOM 1230 C CA . HIS B 1 32 ? -7.801 26.031 0.171 1 91.62 32 HIS B CA 1
ATOM 1231 C C . HIS B 1 32 ? -7.941 27.469 -0.324 1 91.62 32 HIS B C 1
ATOM 1233 O O . HIS B 1 32 ? -9.016 27.875 -0.767 1 91.62 32 HIS B O 1
ATOM 1239 N N . ILE B 1 33 ? -6.902 28.125 -0.203 1 86.62 33 ILE B N 1
ATOM 1240 C CA . ILE B 1 33 ? -6.836 29.484 -0.7 1 86.62 33 ILE B CA 1
ATOM 1241 C C . ILE B 1 33 ? -6.312 29.484 -2.135 1 86.62 33 ILE B C 1
ATOM 1243 O O . ILE B 1 33 ? -5.191 29.047 -2.395 1 86.62 33 ILE B O 1
ATOM 1247 N N . HIS B 1 34 ? -6.988 29.953 -3.158 1 80.88 34 HIS B N 1
ATOM 1248 C CA . HIS B 1 34 ? -6.633 29.984 -4.574 1 80.88 34 HIS B CA 1
ATOM 1249 C C . HIS B 1 34 ? -6.277 31.391 -5.027 1 80.88 34 HIS B C 1
ATOM 1251 O O . HIS B 1 34 ? -6.113 31.641 -6.223 1 80.88 34 HIS B O 1
ATOM 1257 N N . SER B 1 35 ? -5.82 32.125 -4.223 1 78.19 35 SER B N 1
ATOM 1258 C CA . SER B 1 35 ? -5.598 33.531 -4.605 1 78.19 35 SER B CA 1
ATOM 1259 C C . SER B 1 35 ? -4.16 33.75 -5.066 1 78.19 35 SER B C 1
ATOM 1261 O O . SER B 1 35 ? -3.217 33.281 -4.414 1 78.19 35 SER B O 1
ATOM 1263 N N . ASP B 1 36 ? -4.031 34.344 -6.258 1 76.44 36 ASP B N 1
ATOM 1264 C CA . ASP B 1 36 ? -2.717 34.719 -6.766 1 76.44 36 ASP B CA 1
ATOM 1265 C C . ASP B 1 36 ? -2.188 35.969 -6.059 1 76.44 36 ASP B C 1
ATOM 1267 O O . ASP B 1 36 ? -1.038 36.344 -6.27 1 76.44 36 ASP B O 1
ATOM 1271 N N . LYS B 1 37 ? -2.93 36.625 -5.273 1 79.56 37 LYS B N 1
ATOM 1272 C CA . LYS B 1 37 ? -2.543 37.875 -4.648 1 79.56 37 LYS B CA 1
ATOM 1273 C C . LYS B 1 37 ? -1.995 37.656 -3.242 1 79.56 37 LYS B C 1
ATOM 1275 O O . LYS B 1 37 ? -1.613 38.594 -2.557 1 79.56 37 LYS B O 1
ATOM 1280 N N . ILE B 1 38 ? -1.908 36.375 -2.914 1 89.62 38 ILE B N 1
ATOM 1281 C CA . ILE B 1 38 ? -1.464 36.062 -1.556 1 89.62 38 ILE B CA 1
ATOM 1282 C C . ILE B 1 38 ? 0.033 36.344 -1.432 1 89.62 38 ILE B C 1
ATOM 1284 O O . ILE B 1 38 ? 0.816 35.938 -2.297 1 89.62 38 ILE B O 1
ATOM 1288 N N . LYS B 1 39 ? 0.418 37.188 -0.447 1 94.06 39 LYS B N 1
ATOM 1289 C CA . LYS B 1 39 ? 1.822 37.438 -0.132 1 94.06 39 LYS B CA 1
ATOM 1290 C C . LYS B 1 39 ? 2.346 36.406 0.875 1 94.06 39 LYS B C 1
ATOM 1292 O O . LYS B 1 39 ? 2.088 36.531 2.076 1 94.06 39 LYS B O 1
ATOM 1297 N N . ALA B 1 40 ? 2.998 35.469 0.365 1 96.12 40 ALA B N 1
ATOM 1298 C CA . ALA B 1 40 ? 3.531 34.375 1.204 1 96.12 40 ALA B CA 1
ATOM 1299 C C . ALA B 1 40 ? 4.969 34.062 0.816 1 96.12 40 ALA B C 1
ATOM 1301 O O . ALA B 1 40 ? 5.383 34.281 -0.321 1 96.12 40 ALA B O 1
ATOM 1302 N N . LYS B 1 41 ? 5.719 33.625 1.732 1 96.88 41 LYS B N 1
ATOM 1303 C CA . LYS B 1 41 ? 7.086 33.188 1.473 1 96.88 41 LYS B CA 1
ATOM 1304 C C . LYS B 1 41 ? 7.195 31.672 1.517 1 96.88 41 LYS B C 1
ATOM 1306 O O . LYS B 1 41 ? 6.527 31.016 2.322 1 96.88 41 LYS B O 1
ATOM 1311 N N . ILE B 1 42 ? 8.016 31.141 0.741 1 96.12 42 ILE B N 1
ATOM 1312 C CA . ILE B 1 42 ? 8.258 29.703 0.693 1 96.12 42 ILE B CA 1
ATOM 1313 C C . ILE B 1 42 ? 9.047 29.266 1.925 1 96.12 42 ILE B C 1
ATOM 1315 O O . ILE B 1 42 ? 10.008 29.938 2.318 1 96.12 42 ILE B O 1
ATOM 1319 N N . ILE B 1 43 ? 8.633 28.219 2.535 1 96.56 43 ILE B N 1
ATOM 1320 C CA . ILE B 1 43 ? 9.383 27.625 3.645 1 96.56 43 ILE B CA 1
ATOM 1321 C C . ILE B 1 43 ? 10.234 26.469 3.135 1 96.56 43 ILE B C 1
ATOM 1323 O O . ILE B 1 43 ? 9.727 25.547 2.504 1 96.56 43 ILE B O 1
ATOM 1327 N N . ARG B 1 44 ? 11.453 26.578 3.438 1 94.19 44 ARG B N 1
ATOM 1328 C CA . ARG B 1 44 ? 12.375 25.531 2.998 1 94.19 44 ARG B CA 1
ATOM 1329 C C . ARG B 1 44 ? 12.266 24.297 3.889 1 94.19 44 ARG B C 1
ATOM 1331 O O . ARG B 1 44 ? 11.906 24.406 5.066 1 94.19 44 ARG B 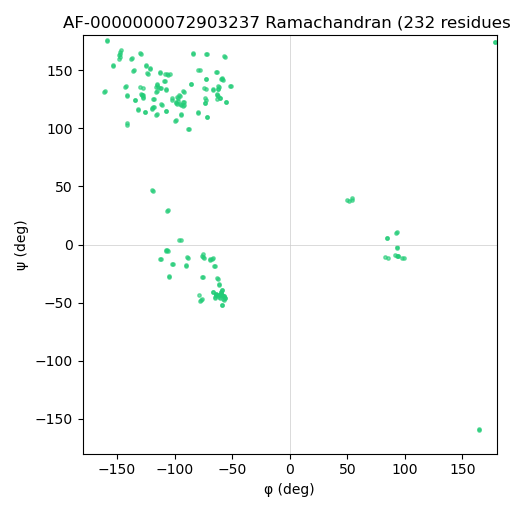O 1
ATOM 1338 N N . GLY B 1 45 ? 12.531 23.109 3.309 1 94.31 45 GLY B N 1
ATOM 1339 C CA . GLY B 1 45 ? 12.547 21.875 4.074 1 94.31 45 GLY B CA 1
ATOM 1340 C C . GLY B 1 45 ? 11.211 21.156 4.074 1 94.31 45 GLY B C 1
ATOM 1341 O O . GLY B 1 45 ? 11.094 20.047 4.602 1 94.31 45 GLY B O 1
ATOM 1342 N N . CYS B 1 46 ? 10.227 21.859 3.561 1 96.5 46 CYS B N 1
ATOM 1343 C CA . CYS B 1 46 ? 8.906 21.234 3.436 1 96.5 46 CYS B CA 1
ATOM 1344 C C . CYS B 1 46 ? 8.234 21.656 2.133 1 96.5 46 CYS B C 1
ATOM 1346 O O . CYS B 1 46 ? 7.676 22.75 2.039 1 96.5 46 CYS B O 1
ATOM 1348 N N . LYS B 1 47 ? 8.234 20.781 1.229 1 93 47 LYS B N 1
ATOM 1349 C CA . LYS B 1 47 ? 7.723 21.078 -0.107 1 93 47 LYS B CA 1
ATOM 1350 C C . LYS B 1 47 ? 6.254 21.484 -0.057 1 93 47 LYS B C 1
ATOM 1352 O O . LYS B 1 47 ? 5.43 20.797 0.541 1 93 47 LYS B O 1
ATOM 1357 N N . GLY B 1 48 ? 5.965 22.641 -0.634 1 94.38 48 GLY B N 1
ATOM 1358 C CA . GLY B 1 48 ? 4.586 23.094 -0.745 1 94.38 48 GLY B CA 1
ATOM 1359 C C . GLY B 1 48 ? 4.152 23.984 0.405 1 94.38 48 GLY B C 1
ATOM 1360 O O . GLY B 1 48 ? 3.023 24.469 0.422 1 94.38 48 GLY B O 1
ATOM 1361 N N . LEU B 1 49 ? 5.09 24.156 1.357 1 97.44 49 LEU B N 1
ATOM 1362 C CA . LEU B 1 49 ? 4.758 24.953 2.531 1 97.44 49 LEU B CA 1
ATOM 1363 C C . LEU B 1 49 ? 5.137 26.422 2.318 1 97.44 49 LEU B C 1
ATOM 1365 O O . LEU B 1 49 ? 6.242 26.719 1.861 1 97.44 49 LEU B O 1
ATOM 1369 N N . LYS B 1 50 ? 4.223 27.266 2.605 1 97.12 50 LYS B N 1
ATOM 1370 C CA . LYS B 1 50 ? 4.441 28.719 2.598 1 97.12 50 LYS B CA 1
ATOM 1371 C C . LYS B 1 50 ? 3.953 29.344 3.896 1 97.12 50 LYS B C 1
ATOM 1373 O O . LYS B 1 50 ? 3.258 28.703 4.684 1 97.12 50 LYS B O 1
ATOM 1378 N N . GLU B 1 51 ? 4.387 30.547 4.133 1 97.81 51 GLU B N 1
ATOM 1379 C CA . GLU B 1 51 ? 3.969 31.328 5.297 1 97.81 51 GLU B CA 1
ATOM 1380 C C . GLU B 1 51 ? 3.461 32.719 4.891 1 97.81 51 GLU B C 1
ATOM 1382 O O . GLU B 1 51 ? 4.117 33.406 4.117 1 97.81 51 GLU B O 1
ATOM 1387 N N . LEU B 1 52 ? 2.416 33.094 5.422 1 97.12 52 LEU B N 1
ATOM 1388 C CA . LEU B 1 52 ? 1.868 34.406 5.121 1 97.12 52 LEU B CA 1
ATOM 1389 C C . LEU B 1 52 ? 2.787 35.5 5.641 1 97.12 52 LEU B C 1
ATOM 1391 O O . LEU B 1 52 ? 3.186 35.469 6.805 1 97.12 52 LEU B O 1
ATOM 1395 N N . LYS B 1 53 ? 3.02 36.469 4.773 1 97.62 53 LYS B N 1
ATOM 1396 C CA . LYS B 1 53 ? 3.848 37.594 5.164 1 97.62 53 LYS B CA 1
ATOM 1397 C C . LYS B 1 53 ? 2.998 38.719 5.766 1 97.62 53 LYS B C 1
ATOM 1399 O O . LYS B 1 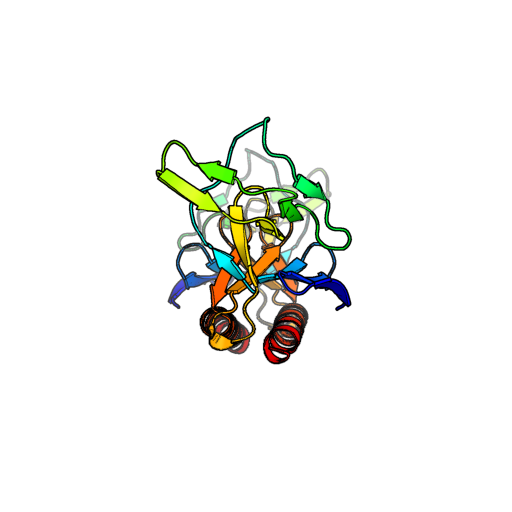53 ? 3.531 39.656 6.336 1 97.62 53 LYS B O 1
ATOM 1404 N N . GLU B 1 54 ? 1.705 38.688 5.52 1 97.25 54 GLU B N 1
ATOM 1405 C CA . GLU B 1 54 ? 0.73 39.656 6.055 1 97.25 54 GLU B CA 1
ATOM 1406 C C . GLU B 1 54 ? -0.623 38.969 6.281 1 97.25 54 GLU B C 1
ATOM 1408 O O . GLU B 1 54 ? -0.839 37.844 5.852 1 97.25 54 GLU B O 1
ATOM 1413 N N . ASP B 1 55 ? -1.44 39.625 6.988 1 95.81 55 ASP B N 1
ATOM 1414 C CA . ASP B 1 55 ? -2.795 39.125 7.184 1 95.81 55 ASP B CA 1
ATOM 1415 C C . ASP B 1 55 ? -3.506 38.938 5.844 1 95.81 55 ASP B C 1
ATOM 1417 O O . ASP B 1 55 ? -3.316 39.719 4.914 1 95.81 55 ASP B O 1
ATOM 1421 N N . TYR B 1 56 ? -4.285 37.875 5.758 1 94.31 56 TYR B N 1
ATOM 1422 C CA . TYR B 1 56 ? -5.074 37.594 4.562 1 94.31 56 TYR B CA 1
ATOM 1423 C C . TYR B 1 56 ? -6.531 37.344 4.926 1 94.31 56 TYR B C 1
ATOM 1425 O O . TYR B 1 56 ? -6.816 36.5 5.773 1 94.31 56 TYR B O 1
ATOM 1433 N N . THR B 1 57 ? -7.418 38.031 4.266 1 91.94 57 THR B N 1
ATOM 1434 C CA . THR B 1 57 ? -8.844 37.812 4.473 1 91.94 57 THR B CA 1
ATOM 1435 C C . THR B 1 57 ? -9.453 37.094 3.273 1 91.94 57 THR B C 1
ATOM 1437 O O . THR B 1 57 ? -9.43 37.594 2.152 1 91.94 57 THR B O 1
ATOM 1440 N N . ASP B 1 58 ? -9.922 35.844 3.586 1 86.75 58 ASP B N 1
ATOM 1441 C CA . ASP B 1 58 ? -10.641 35.094 2.547 1 86.75 58 ASP B CA 1
ATOM 1442 C C . ASP B 1 58 ? -12.031 35.656 2.32 1 86.75 58 ASP B C 1
ATOM 1444 O O . ASP B 1 58 ? -12.852 35.719 3.24 1 86.75 58 ASP B O 1
ATOM 1448 N N . SER B 1 59 ? -12.273 36.031 1.135 1 81.75 59 SER B N 1
ATOM 1449 C CA . SER B 1 59 ? -13.508 36.75 0.835 1 81.75 59 SER B CA 1
ATOM 1450 C C . SER B 1 59 ? -14.711 35.781 0.816 1 81.75 59 SER B C 1
ATOM 1452 O O . SER B 1 59 ? -15.844 36.219 1.047 1 81.75 59 SER B O 1
ATOM 1454 N N . TRP B 1 60 ? -14.461 34.594 0.511 1 81.31 60 TRP B N 1
ATOM 1455 C CA . TRP B 1 60 ? -15.555 33.656 0.426 1 81.31 60 TRP B CA 1
ATOM 1456 C C . TRP B 1 60 ? -15.984 33.188 1.815 1 81.31 60 TRP B C 1
ATOM 1458 O O . TRP B 1 60 ? -17.172 33.219 2.148 1 81.31 60 TRP B O 1
ATOM 1468 N N . GLU B 1 61 ? -15.016 32.875 2.682 1 80.38 61 GLU B N 1
ATOM 1469 C CA . GLU B 1 61 ? -15.305 32.375 4.023 1 80.38 61 GLU B CA 1
ATOM 1470 C C . GLU B 1 61 ? -15.438 33.531 5.02 1 80.38 61 GLU B C 1
ATOM 1472 O O . GLU B 1 61 ? -15.891 33.312 6.148 1 80.38 61 GLU B O 1
ATOM 1477 N N . LYS B 1 62 ? -15.062 34.75 4.605 1 86.56 62 LYS B N 1
ATOM 1478 C CA . LYS B 1 62 ? -15.016 35.906 5.488 1 86.56 62 LYS B CA 1
ATOM 1479 C C . LYS B 1 62 ? -14.172 35.625 6.727 1 86.56 62 LYS B C 1
ATOM 1481 O O . LYS B 1 62 ? -14.578 35.938 7.848 1 86.56 62 LYS B O 1
ATOM 1486 N N . LYS B 1 63 ? -13.109 34.906 6.504 1 92.44 63 LYS B N 1
ATOM 1487 C CA . LYS B 1 63 ? -12.172 34.562 7.566 1 92.44 63 LYS B CA 1
ATOM 1488 C C . LYS B 1 63 ? -10.812 35.219 7.328 1 92.44 63 LYS B C 1
ATOM 1490 O O . LYS B 1 63 ? -10.32 35.25 6.195 1 92.44 63 LYS B O 1
ATOM 1495 N N . THR B 1 64 ? -10.25 35.781 8.422 1 94.62 64 THR B N 1
ATOM 1496 C CA . THR B 1 64 ? -8.922 36.375 8.328 1 94.62 64 THR B CA 1
ATOM 1497 C C . THR B 1 64 ? -7.871 35.469 8.922 1 94.62 64 THR B C 1
ATOM 1499 O O . THR B 1 64 ? -8 35 10.062 1 94.62 64 THR B O 1
ATOM 1502 N N . TYR B 1 65 ? -6.891 35.156 8.125 1 95.56 65 TYR B N 1
ATOM 1503 C CA . TYR B 1 65 ? -5.707 34.438 8.578 1 95.56 65 TYR B CA 1
ATOM 1504 C C . TYR B 1 65 ? -4.566 35.406 8.891 1 95.56 65 TYR B C 1
ATOM 1506 O O . TYR B 1 65 ? -4.152 36.188 8.031 1 95.56 65 TYR B O 1
ATOM 1514 N N . PRO B 1 66 ? -4.047 35.375 10.062 1 96.5 66 PRO B N 1
ATOM 1515 C CA . PRO B 1 66 ? -3.004 36.344 10.43 1 96.5 66 PRO B CA 1
ATOM 1516 C C . PRO B 1 66 ? -1.669 36.062 9.75 1 96.5 66 PRO B C 1
ATOM 1518 O O . PRO B 1 66 ? -1.433 34.938 9.289 1 96.5 66 PRO B O 1
ATOM 1521 N N . LYS B 1 67 ? -0.854 37.062 9.789 1 97.12 67 LYS B N 1
ATOM 1522 C CA . LYS B 1 67 ? 0.55 36.875 9.422 1 97.12 67 LYS B CA 1
ATOM 1523 C C . LYS B 1 67 ? 1.174 35.719 10.172 1 97.12 67 LYS B C 1
ATOM 1525 O O . LYS B 1 67 ? 0.939 35.531 11.367 1 97.12 67 LYS B O 1
ATOM 1530 N N . GLY B 1 68 ? 1.948 34.906 9.391 1 97.5 68 GLY B N 1
ATOM 1531 C CA . GLY B 1 68 ? 2.617 33.812 10.023 1 97.5 68 GLY B CA 1
ATOM 1532 C C . GLY B 1 68 ? 1.884 32.469 9.836 1 97.5 68 GLY B C 1
ATOM 1533 O O . GLY B 1 68 ? 2.432 31.422 10.125 1 97.5 68 GLY B O 1
ATOM 1534 N N . THR B 1 69 ? 0.621 32.594 9.336 1 97.5 69 THR B N 1
ATOM 1535 C CA . THR B 1 69 ? -0.124 31.359 9.062 1 97.5 69 THR B CA 1
ATOM 1536 C C . THR B 1 69 ? 0.582 30.531 7.992 1 97.5 69 THR B C 1
ATOM 1538 O O . THR B 1 69 ? 1.051 31.062 6.988 1 97.5 69 THR B O 1
ATOM 1541 N N . LEU B 1 70 ? 0.636 29.25 8.281 1 97.69 70 LEU B N 1
ATOM 1542 C CA . LEU B 1 70 ? 1.23 28.328 7.316 1 97.69 70 LEU B CA 1
ATOM 1543 C C . LEU B 1 70 ? 0.201 27.875 6.285 1 97.69 70 LEU B C 1
ATOM 1545 O O . LEU B 1 70 ? -0.956 27.625 6.629 1 97.69 70 LEU B O 1
ATOM 1549 N N . LEU B 1 71 ? 0.635 27.828 5.031 1 96.88 71 LEU B N 1
ATOM 1550 C CA . LEU B 1 71 ? -0.143 27.297 3.916 1 96.88 71 LEU B CA 1
ATOM 1551 C C . LEU B 1 71 ? 0.524 26.062 3.33 1 96.88 71 LEU B C 1
ATOM 1553 O O . LEU B 1 71 ? 1.566 26.156 2.68 1 96.88 71 LEU B O 1
ATOM 1557 N N . TYR B 1 72 ? -0.102 24.953 3.518 1 97.38 72 TYR B N 1
ATOM 1558 C CA . TYR B 1 72 ? 0.391 23.719 2.918 1 97.38 72 TYR B CA 1
ATOM 1559 C C . TYR B 1 72 ? -0.366 23.391 1.636 1 97.38 72 TYR B C 1
ATOM 1561 O O . TYR B 1 72 ? -1.548 23.047 1.677 1 97.38 72 TYR B O 1
ATOM 1569 N N . HIS B 1 73 ? 0.281 23.562 0.536 1 95.62 73 HIS B N 1
ATOM 1570 C CA . HIS B 1 73 ? -0.331 23.453 -0.783 1 95.62 73 HIS B CA 1
ATOM 1571 C C . HIS B 1 73 ? -1.606 24.281 -0.871 1 95.62 73 HIS B C 1
ATOM 1573 O O . HIS B 1 73 ? -2.629 23.812 -1.372 1 95.62 73 HIS B O 1
ATOM 1579 N N . GLY B 1 74 ? -1.527 25.422 -0.232 1 94 74 GLY B N 1
ATOM 1580 C CA . GLY B 1 74 ? -2.619 26.375 -0.338 1 94 74 GLY B CA 1
ATOM 1581 C C . GLY B 1 74 ? -3.631 26.25 0.786 1 94 74 GLY B C 1
ATOM 1582 O O . GLY B 1 74 ? -4.492 27.125 0.952 1 94 74 GLY B O 1
ATOM 1583 N N . GLN B 1 75 ? -3.541 25.25 1.57 1 95.88 75 GLN B N 1
ATOM 1584 C CA . GLN B 1 75 ? -4.441 25.078 2.705 1 95.88 75 GLN B CA 1
ATOM 1585 C C . GLN B 1 75 ? -3.859 25.688 3.973 1 95.88 75 GLN B C 1
ATOM 1587 O O . GLN B 1 75 ? -2.736 25.375 4.367 1 95.88 75 GLN B O 1
ATOM 1592 N N . PRO B 1 76 ? -4.582 26.625 4.598 1 96.81 76 PRO B N 1
ATOM 1593 C CA . PRO B 1 76 ? -4.094 27.109 5.887 1 96.81 76 PRO B CA 1
ATOM 1594 C C . PRO B 1 76 ? -4.051 26.031 6.957 1 96.81 76 PRO B C 1
ATOM 1596 O O . PRO B 1 76 ? -5.023 25.297 7.137 1 96.81 76 PRO B O 1
ATOM 1599 N N . VAL B 1 77 ? -2.902 25.906 7.633 1 98.12 77 VAL B N 1
ATOM 1600 C CA . VAL B 1 77 ? -2.727 24.828 8.586 1 98.12 77 VAL B CA 1
ATOM 1601 C C . VAL B 1 77 ? -2.031 25.344 9.844 1 98.12 77 VAL B C 1
ATOM 1603 O O . VAL B 1 77 ? -1.463 26.438 9.836 1 98.12 77 VAL B O 1
ATOM 1606 N N . ARG B 1 78 ? -2.172 24.625 10.898 1 97.94 78 ARG B N 1
ATOM 1607 C CA . ARG B 1 78 ? -1.447 24.859 12.148 1 97.94 78 ARG B CA 1
ATOM 1608 C C . ARG B 1 78 ? -0.764 23.578 12.617 1 97.94 78 ARG B C 1
ATOM 1610 O O . ARG B 1 78 ? -1.396 22.516 12.688 1 97.94 78 ARG B O 1
ATOM 1617 N N . ALA B 1 79 ? 0.499 23.703 12.898 1 97.75 79 ALA B N 1
ATOM 1618 C CA . ALA B 1 79 ? 1.234 22.562 13.43 1 97.75 79 ALA B CA 1
ATOM 1619 C C . ALA B 1 79 ? 0.62 22.078 14.742 1 97.75 79 ALA B C 1
ATOM 1621 O O . ALA B 1 79 ? 0.175 22.875 15.562 1 97.75 79 ALA B O 1
ATOM 1622 N N . ILE B 1 80 ? 0.628 20.781 14.898 1 97.88 80 ILE B N 1
ATOM 1623 C CA . ILE B 1 80 ? 0.149 20.203 16.156 1 97.88 80 ILE B CA 1
ATOM 1624 C C . ILE B 1 80 ? 1.225 19.312 16.75 1 97.88 80 ILE B C 1
ATOM 1626 O O . ILE B 1 80 ? 2.068 18.766 16.031 1 97.88 80 ILE B O 1
ATOM 1630 N N . SER B 1 81 ? 1.193 19.141 18.094 1 95.5 81 SER B N 1
ATOM 1631 C CA . SER B 1 81 ? 2.188 18.312 18.766 1 95.5 81 SER B CA 1
ATOM 1632 C C . SER B 1 81 ? 1.557 17.047 19.344 1 95.5 81 SER B C 1
ATOM 1634 O O . SER B 1 81 ? 2.264 16.125 19.734 1 95.5 81 SER B O 1
ATOM 1636 N N . ASP B 1 82 ? 0.183 17.047 19.375 1 96.06 82 ASP B N 1
ATOM 1637 C CA . ASP B 1 82 ? -0.518 15.875 19.891 1 96.06 82 ASP B CA 1
ATOM 1638 C C . ASP B 1 82 ? -0.427 14.711 18.922 1 96.06 82 ASP B C 1
ATOM 1640 O O . ASP B 1 82 ? -1.116 14.695 17.891 1 96.06 82 ASP B O 1
ATOM 1644 N N . ARG B 1 83 ? 0.264 13.789 19.266 1 93.69 83 ARG B N 1
ATOM 1645 C CA . ARG B 1 83 ? 0.55 12.656 18.391 1 93.69 83 ARG B CA 1
ATOM 1646 C C . ARG B 1 83 ? -0.726 11.898 18.047 1 93.69 83 ARG B C 1
ATOM 1648 O O . ARG B 1 83 ? -0.82 11.281 16.984 1 93.69 83 ARG B O 1
ATOM 1655 N N . ASN B 1 84 ? -1.683 11.93 18.922 1 95 84 ASN B N 1
ATOM 1656 C CA . ASN B 1 84 ? -2.938 11.219 18.703 1 95 84 ASN B CA 1
ATOM 1657 C C . ASN B 1 84 ? -3.73 11.828 17.547 1 95 84 ASN B C 1
ATOM 1659 O O . ASN B 1 84 ? -4.676 11.219 17.047 1 95 84 ASN B O 1
ATOM 1663 N N . LYS B 1 85 ? -3.291 12.969 17.172 1 97.12 85 LYS B N 1
ATOM 1664 C CA . LYS B 1 85 ? -4.012 13.664 16.109 1 97.12 85 LYS B CA 1
ATOM 1665 C C . LYS B 1 85 ? -3.244 13.602 14.789 1 97.12 85 LYS B C 1
ATOM 1667 O O . LYS B 1 85 ? -3.732 14.0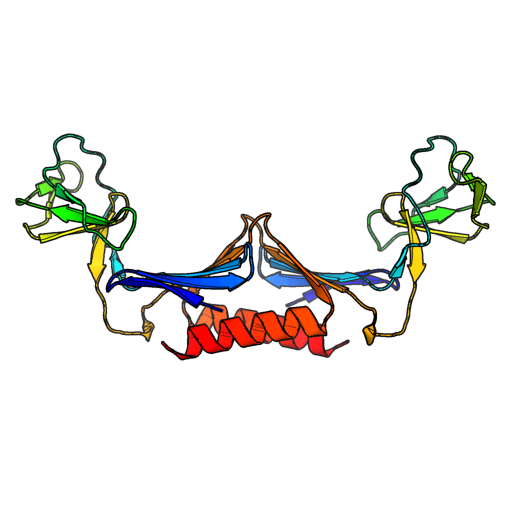7 13.758 1 97.12 85 LYS B O 1
ATOM 1672 N N . PHE B 1 86 ? -2.041 13.062 14.805 1 98.38 86 PHE B N 1
ATOM 1673 C CA . PHE B 1 86 ? -1.291 12.906 13.57 1 98.38 86 PHE B CA 1
ATOM 1674 C C . PHE B 1 86 ? -2.01 11.953 12.617 1 98.38 86 PHE B C 1
ATOM 1676 O O . PHE B 1 86 ? -2.715 11.039 13.055 1 98.38 86 PHE B O 1
ATOM 1683 N N . LYS B 1 87 ? -1.848 12.195 11.344 1 98.25 87 LYS B N 1
ATOM 1684 C CA . LYS B 1 87 ? -2.273 11.266 10.305 1 98.25 87 LYS B CA 1
ATOM 1685 C C . LYS B 1 87 ? -1.072 10.68 9.562 1 98.25 87 LYS B C 1
ATOM 1687 O O . LYS B 1 87 ? -0.018 11.312 9.484 1 98.25 87 LYS B O 1
ATOM 1692 N N . ALA B 1 88 ? -1.204 9.523 9.148 1 98.44 88 ALA B N 1
ATOM 1693 C CA . ALA B 1 88 ? -0.171 8.844 8.367 1 98.44 88 ALA B CA 1
ATOM 1694 C C . ALA B 1 88 ? -0.716 8.367 7.027 1 98.44 88 ALA B C 1
ATOM 1696 O O . ALA B 1 88 ? -1.897 8.031 6.91 1 98.44 88 ALA B O 1
ATOM 1697 N N . GLU B 1 89 ? 0.086 8.375 6.078 1 97.81 89 GLU B N 1
ATOM 1698 C CA . GLU B 1 89 ? -0.244 7.863 4.75 1 97.81 89 GLU B CA 1
ATOM 1699 C C . GLU B 1 89 ? 0.876 6.98 4.207 1 97.81 89 GLU B C 1
ATOM 1701 O O . GLU B 1 89 ? 2.045 7.375 4.219 1 97.81 89 GLU B O 1
ATOM 1706 N N . ILE B 1 90 ? 0.548 5.762 3.85 1 98 90 ILE B N 1
ATOM 1707 C CA . ILE B 1 90 ? 1.472 4.879 3.146 1 98 90 ILE B CA 1
ATOM 1708 C C . ILE B 1 90 ? 1.239 4.98 1.641 1 98 90 ILE B C 1
ATOM 1710 O O . ILE B 1 90 ? 0.128 4.746 1.16 1 98 90 ILE B O 1
ATOM 1714 N N . LYS B 1 91 ? 2.252 5.371 0.907 1 96.75 91 LYS B N 1
ATOM 1715 C CA . LYS B 1 91 ? 2.148 5.555 -0.538 1 96.75 91 LYS B CA 1
ATOM 1716 C C . LYS B 1 91 ? 3.094 4.609 -1.279 1 96.75 91 LYS B C 1
ATOM 1718 O O . LYS B 1 91 ? 4.285 4.547 -0.969 1 96.75 91 LYS B O 1
ATOM 1723 N N . SER B 1 92 ? 2.572 3.885 -2.145 1 94.12 92 SER B N 1
ATOM 1724 C CA . SER B 1 92 ? 3.383 2.996 -2.973 1 94.12 92 SER B CA 1
ATOM 1725 C C . SER B 1 92 ? 3.322 3.402 -4.441 1 94.12 92 SER B C 1
ATOM 1727 O O . SER B 1 92 ? 2.238 3.621 -4.984 1 94.12 92 SER B O 1
ATOM 1729 N N . SER B 1 93 ? 4.504 3.463 -4.992 1 87.31 93 SER B N 1
ATOM 1730 C CA . SER B 1 93 ? 4.566 3.74 -6.426 1 87.31 93 SER B CA 1
ATOM 1731 C C . SER B 1 93 ? 3.898 2.633 -7.23 1 87.31 93 SER B C 1
ATOM 1733 O O . SER B 1 93 ? 4.168 1.449 -7.012 1 87.31 93 SER B O 1
ATOM 1735 N N . GLY B 1 94 ? 2.92 2.932 -8.102 1 85.81 94 GLY B N 1
ATOM 1736 C CA . GLY B 1 94 ? 2.242 1.925 -8.898 1 85.81 94 GLY B CA 1
ATOM 1737 C C . GLY B 1 94 ? 1.081 1.27 -8.18 1 85.81 94 GLY B C 1
ATOM 1738 O O . GLY B 1 94 ? 0.379 0.433 -8.75 1 85.81 94 GLY B O 1
ATOM 1739 N N . GLY B 1 95 ? 1.007 1.531 -6.883 1 88.31 95 GLY B N 1
ATOM 1740 C CA . GLY B 1 95 ? -0.177 1.113 -6.148 1 88.31 95 GLY B CA 1
ATOM 1741 C C . GLY B 1 95 ? -0.028 -0.251 -5.504 1 88.31 95 GLY B C 1
ATOM 1742 O O . GLY B 1 95 ? -1.003 -0.82 -5.008 1 88.31 95 GLY B O 1
ATOM 1743 N N . SER B 1 96 ? 1.22 -0.803 -5.496 1 93.25 96 SER B N 1
ATOM 1744 C CA . SER B 1 96 ? 1.344 -2.135 -4.91 1 93.25 96 SER B CA 1
ATOM 1745 C C . SER B 1 96 ? 2.754 -2.375 -4.379 1 93.25 96 SER B C 1
ATOM 1747 O O . SER B 1 96 ? 3.693 -1.676 -4.762 1 93.25 96 SER B O 1
ATOM 1749 N N . VAL B 1 97 ? 2.859 -3.25 -3.402 1 95.62 97 VAL B N 1
ATOM 1750 C CA . VAL B 1 97 ? 4.102 -3.811 -2.885 1 95.62 97 VAL B CA 1
ATOM 1751 C C . VAL B 1 97 ? 4.102 -5.328 -3.068 1 95.62 97 VAL B C 1
ATOM 1753 O O . VAL B 1 97 ? 3.221 -6.02 -2.551 1 95.62 97 VAL B O 1
ATOM 1756 N N . LEU B 1 98 ? 5.066 -5.777 -3.865 1 96.38 98 LEU B N 1
ATOM 1757 C CA . LEU B 1 98 ? 5.164 -7.191 -4.195 1 96.38 98 LEU B CA 1
ATOM 1758 C C . LEU B 1 98 ? 6.449 -7.797 -3.641 1 96.38 98 LEU B C 1
ATOM 1760 O O . LEU B 1 98 ? 7.508 -7.172 -3.705 1 96.38 98 LEU B O 1
ATOM 1764 N N . GLY B 1 99 ? 6.414 -9.016 -3.068 1 97.12 99 GLY B N 1
ATOM 1765 C CA . GLY B 1 99 ? 7.59 -9.727 -2.578 1 97.12 99 GLY B CA 1
ATOM 1766 C C . GLY B 1 99 ? 7.254 -11.055 -1.934 1 97.12 99 GLY B C 1
ATOM 1767 O O . GLY B 1 99 ? 6.086 -11.453 -1.873 1 97.12 99 GLY B O 1
ATOM 1768 N N . SER B 1 100 ? 8.258 -11.781 -1.582 1 97.44 100 SER B N 1
ATOM 1769 C CA . SER B 1 100 ? 8.023 -12.945 -0.74 1 97.44 100 SER B CA 1
ATOM 1770 C C . SER B 1 100 ? 7.316 -12.562 0.555 1 97.44 100 SER B C 1
ATOM 1772 O O . SER B 1 100 ? 7.297 -11.391 0.935 1 97.44 100 SER B O 1
ATOM 1774 N N . ILE B 1 101 ? 6.742 -13.516 1.2 1 97.38 101 ILE B N 1
ATOM 1775 C CA . ILE B 1 101 ? 6.055 -13.266 2.463 1 97.38 101 ILE B CA 1
ATOM 1776 C C . ILE B 1 101 ? 7.035 -12.672 3.473 1 97.38 101 ILE B C 1
ATOM 1778 O O . ILE B 1 101 ? 6.699 -11.727 4.191 1 97.38 101 ILE B O 1
ATOM 1782 N N . THR B 1 102 ? 8.227 -13.164 3.469 1 96.81 102 THR B N 1
ATOM 1783 C CA . THR B 1 102 ? 9.258 -12.664 4.367 1 96.81 102 THR B CA 1
ATOM 1784 C C . THR B 1 102 ? 9.586 -11.203 4.062 1 96.81 102 THR B C 1
ATOM 1786 O O . THR B 1 102 ? 9.719 -10.391 4.973 1 96.81 102 THR B O 1
ATOM 1789 N N . GLU B 1 103 ? 9.703 -10.906 2.781 1 97 103 GLU B N 1
ATOM 1790 C CA . GLU B 1 103 ? 10.008 -9.539 2.365 1 97 103 GLU B CA 1
ATOM 1791 C C . GLU B 1 103 ? 8.891 -8.578 2.758 1 97 103 GLU B C 1
ATOM 1793 O O . GLU B 1 103 ? 9.148 -7.473 3.232 1 97 103 GLU B O 1
ATOM 1798 N N . ILE B 1 104 ? 7.66 -8.984 2.561 1 97.94 104 ILE B N 1
ATOM 1799 C CA . ILE B 1 104 ? 6.52 -8.133 2.885 1 97.94 104 ILE B CA 1
ATOM 1800 C C . ILE B 1 104 ? 6.449 -7.922 4.395 1 97.94 104 ILE B C 1
ATOM 1802 O O . ILE B 1 104 ? 6.188 -6.809 4.863 1 97.94 104 ILE B O 1
ATOM 1806 N N . ASN B 1 105 ? 6.703 -8.984 5.141 1 97.62 105 ASN B N 1
ATOM 1807 C CA . ASN B 1 105 ? 6.715 -8.844 6.594 1 97.62 105 ASN B CA 1
ATOM 1808 C C . ASN B 1 105 ? 7.766 -7.84 7.051 1 97.62 105 ASN B C 1
ATOM 1810 O O . ASN B 1 105 ? 7.523 -7.059 7.973 1 97.62 105 ASN B O 1
ATOM 1814 N N . LYS B 1 106 ? 8.875 -7.875 6.461 1 97.69 106 LYS B N 1
ATOM 1815 C CA . LYS B 1 106 ? 9.922 -6.914 6.805 1 97.69 106 LYS B CA 1
ATOM 1816 C C . LYS B 1 106 ? 9.469 -5.484 6.523 1 97.69 106 LYS B C 1
ATOM 1818 O O . LYS B 1 106 ? 9.734 -4.574 7.312 1 97.69 106 LYS B O 1
ATOM 1823 N N . VAL B 1 107 ? 8.836 -5.332 5.367 1 97.88 107 VAL B N 1
ATOM 1824 C CA . VAL B 1 107 ? 8.305 -4.023 5 1 97.88 107 VAL B CA 1
ATOM 1825 C C . VAL B 1 107 ? 7.324 -3.549 6.07 1 97.88 107 VAL B C 1
ATOM 1827 O O . VAL B 1 107 ? 7.383 -2.398 6.512 1 97.88 107 VAL B O 1
ATOM 1830 N N . LEU B 1 108 ? 6.41 -4.414 6.492 1 98.31 108 LEU B N 1
ATOM 1831 C CA . LEU B 1 108 ? 5.43 -4.07 7.52 1 98.31 108 LEU B CA 1
ATOM 1832 C C . LEU B 1 108 ? 6.121 -3.684 8.82 1 98.31 108 LEU B C 1
ATOM 1834 O O . LEU B 1 108 ? 5.727 -2.717 9.477 1 98.31 108 LEU B O 1
ATOM 1838 N N . GLU B 1 109 ? 7.117 -4.41 9.188 1 97.88 109 GLU B N 1
ATOM 1839 C CA . GLU B 1 109 ? 7.879 -4.125 10.398 1 97.88 109 GLU B CA 1
ATOM 1840 C C . GLU B 1 109 ? 8.531 -2.746 10.328 1 97.88 109 GLU B C 1
ATOM 1842 O O . GLU B 1 109 ? 8.547 -2.008 11.312 1 97.88 109 GLU B O 1
ATOM 1847 N N . ASP B 1 110 ? 9.141 -2.484 9.164 1 98.31 110 ASP B N 1
ATO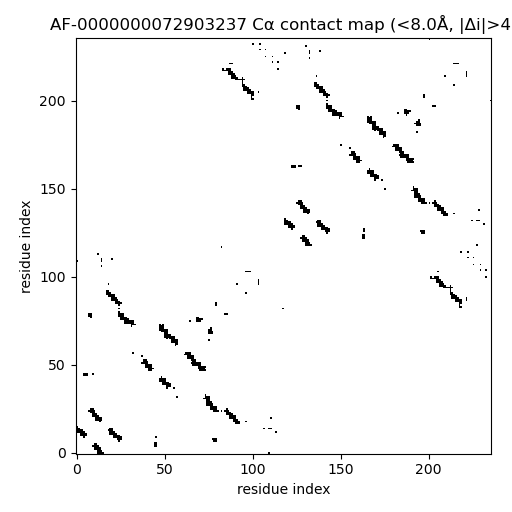M 1848 C CA . ASP B 1 110 ? 9.773 -1.184 8.961 1 98.31 110 ASP B CA 1
ATOM 1849 C C . ASP B 1 110 ? 8.758 -0.052 9.133 1 98.31 110 ASP B C 1
ATOM 1851 O O . ASP B 1 110 ? 9.055 0.959 9.773 1 98.31 110 ASP B O 1
ATOM 1855 N N . ILE B 1 111 ? 7.586 -0.206 8.57 1 98.62 111 ILE B N 1
ATOM 1856 C CA . ILE B 1 111 ? 6.547 0.812 8.664 1 98.62 111 ILE B CA 1
ATOM 1857 C C . ILE B 1 111 ? 6.105 0.96 10.125 1 98.62 111 ILE B C 1
ATOM 1859 O O . ILE B 1 111 ? 5.949 2.078 10.617 1 98.62 111 ILE B O 1
ATOM 1863 N N . GLU B 1 112 ? 5.895 -0.145 10.797 1 98.06 112 GLU B N 1
ATOM 1864 C CA . GLU B 1 112 ? 5.52 -0.104 12.211 1 98.06 112 GLU B CA 1
ATOM 1865 C C . GLU B 1 112 ? 6.562 0.644 13.031 1 98.06 112 GLU B C 1
ATOM 1867 O O . GLU B 1 112 ? 6.215 1.405 13.938 1 98.06 112 GLU B O 1
ATOM 1872 N N . HIS B 1 113 ? 7.781 0.342 12.758 1 98.12 113 HIS B N 1
ATOM 1873 C CA . HIS B 1 113 ? 8.867 1.029 13.453 1 98.12 113 HIS B CA 1
ATOM 1874 C C . HIS B 1 113 ? 8.758 2.541 13.273 1 98.12 113 HIS B C 1
ATOM 1876 O O . HIS B 1 113 ? 8.945 3.297 14.234 1 98.12 113 HIS B O 1
ATOM 1882 N N . ILE B 1 114 ? 8.523 2.969 12.039 1 98.44 114 ILE B N 1
ATOM 1883 C CA . ILE B 1 114 ? 8.367 4.391 11.75 1 98.44 114 ILE B CA 1
ATOM 1884 C C . ILE B 1 114 ? 7.207 4.953 12.57 1 98.44 114 ILE B C 1
ATOM 1886 O O . ILE B 1 114 ? 7.363 5.961 13.266 1 98.44 114 ILE B O 1
ATOM 1890 N N . LEU B 1 115 ? 6.023 4.32 12.516 1 98.31 115 LEU B N 1
ATOM 1891 C CA . LEU B 1 115 ? 4.82 4.816 13.18 1 98.31 115 LEU B CA 1
ATOM 1892 C C . LEU B 1 115 ? 5.023 4.879 14.688 1 98.31 115 LEU B C 1
ATOM 1894 O O . LEU B 1 115 ? 4.52 5.789 15.352 1 98.31 115 LEU B O 1
ATOM 1898 N N . ASN B 1 116 ? 5.766 3.963 15.203 1 97.06 116 ASN B N 1
ATOM 1899 C CA . ASN B 1 116 ? 5.996 3.879 16.641 1 97.06 116 ASN B CA 1
ATOM 1900 C C . ASN B 1 116 ? 6.855 5.039 17.141 1 97.06 116 ASN B C 1
ATOM 1902 O O . ASN B 1 116 ? 6.973 5.254 18.344 1 97.06 116 ASN B O 1
ATOM 1906 N N . GLN B 1 117 ? 7.469 5.77 16.312 1 96.75 117 GLN B N 1
ATOM 1907 C CA . GLN B 1 117 ? 8.25 6.938 16.703 1 96.75 117 GLN B CA 1
ATOM 1908 C C . GLN B 1 117 ? 7.336 8.102 17.094 1 96.75 117 GLN B C 1
ATOM 1910 O O . GLN B 1 117 ? 7.801 9.102 17.641 1 96.75 117 GLN B O 1
ATOM 1915 N N . TYR B 1 118 ? 6.062 7.867 16.75 1 96.06 118 TYR B N 1
ATOM 1916 C CA . TYR B 1 118 ? 5.113 8.945 17 1 96.06 118 TYR B CA 1
ATOM 1917 C C . TYR B 1 118 ? 4.059 8.523 18.016 1 96.06 118 TYR B C 1
ATOM 1919 O O . TYR B 1 118 ? 3.389 9.367 18.609 1 96.06 118 TYR B O 1
#

Nearest PDB structures (foldseek):
  8xq8-assembly1_A  TM=3.112E-01  e=1.584E+00  Strongylocentrotus purpuratus
  8pd9-assembly1_A  TM=3.009E-01  e=3.838E+00  Strongylocentrotus purpuratus
  8pdu-assembly1_B  TM=3.249E-01  e=7.454E+00  Strongylocentrotus purpuratus
  6moh-assembly1_D  TM=2.110E-01  e=3.838E+00  Homo sapiens
  8ikj-assembly1_R  TM=1.317E-01  e=4.057E+00  Homo sapiens

Secondary structure (DSSP, 8-state):
-EEEEE-SSEEEEEEETTEEEEEE-EEE-SSPP--TT--EEEPTTSTTEEEESS-EEETTTTEEEPTT-EEETTEEEEE---GGG-EEEEEEGGGEEEEEHHHHHHHHHHHHHHHTT-/-EEEEE-SSEEEEEEETTEEEEEE-EEE-SSPP--TT--EEEPTTSTTEEEESS-EEETTTTEEEPTT-EEETTEEEEE---GGG-EEEEEEGGGEEEEEHHHHHHHHHHHHHHHTT-

Solvent-accessible surface area (backbone atoms only — not comparable to full-atom values): 12823 Å² total; per-residue (Å²): 108,46,76,78,31,77,45,73,47,40,35,34,31,38,60,49,93,57,31,35,41,37,37,38,22,50,42,75,72,58,69,70,55,84,61,87,81,66,57,58,44,78,42,83,75,39,92,57,31,28,28,27,73,45,67,44,70,40,79,87,78,71,43,75,44,53,55,64,42,31,23,53,75,38,23,36,39,40,69,50,83,59,51,90,66,25,34,32,32,42,37,27,57,96,19,45,51,76,35,41,56,67,56,47,50,51,52,52,50,54,50,50,56,58,58,69,77,88,107,45,76,80,32,77,44,73,48,39,34,33,32,38,61,49,94,56,30,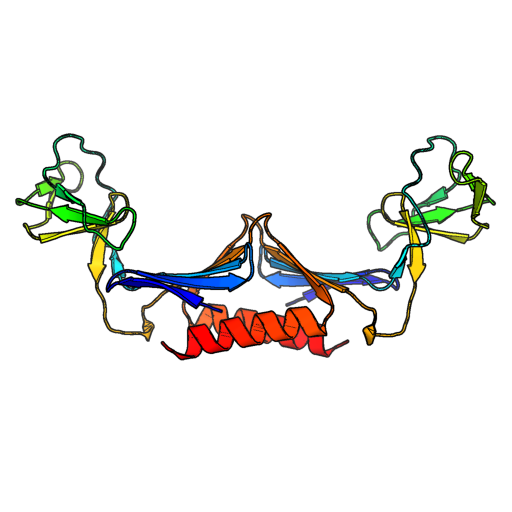35,39,36,36,39,22,51,40,75,72,60,69,69,55,85,63,87,80,65,58,57,43,80,43,83,74,39,91,58,31,28,29,27,73,44,67,42,71,42,79,87,78,71,42,74,46,52,54,63,40,33,23,53,75,39,23,35,37,41,70,50,84,59,52,89,66,26,34,32,32,43,38,29,55,93,19,47,52,76,37,40,56,68,55,48,50,51,52,51,50,53,50,49,55,58,58,69,76,89

Radius of gyration: 24.47 Å; Cα contacts (8 Å, |Δi|>4): 495; chains: 2; bounding box: 31×71×51 Å

Organism: NCBI:txid1402861

Foldseek 3Di:
DDFPFDDLAKTWDDLDVQKIKMKGFKDFPDDFDPDPPFAWADDPRAPQKTWGQAWDADPVVRDIDGGGFIARVRTTIGGHDPLVPMDMDIGGHVGDDDDDPVVVVVSVVSVVVVSVVD/DDFPFDDLAKTWDDLDVQKIKMKGFKDFPDDFDPDPPFAWADDPRAPQKTFGQAWDADPVVRDIDGGGFIARVRTTIGGHDPLVPMDMDIGGHVGDDDDDPVVVVVSVVSVVVVSVVD